Protein AF-A0A9P1GTN5-F1 (afdb_monomer_lite)

Structure (mmCIF, N/CA/C/O backbone):
data_AF-A0A9P1GTN5-F1
#
_entry.id   AF-A0A9P1GTN5-F1
#
loop_
_atom_site.group_PDB
_atom_site.id
_atom_site.type_symbol
_atom_site.label_atom_id
_atom_site.label_alt_id
_atom_site.label_comp_id
_atom_site.label_asym_id
_atom_site.label_entity_id
_atom_site.label_seq_id
_atom_site.pdbx_PDB_ins_code
_atom_site.Cartn_x
_atom_site.Cartn_y
_atom_site.Cartn_z
_atom_site.occupancy
_atom_site.B_iso_or_equiv
_atom_site.auth_seq_id
_atom_site.auth_comp_id
_atom_site.auth_asym_id
_atom_site.auth_atom_id
_atom_site.pdbx_PDB_model_num
ATOM 1 N N . MET A 1 1 ? 32.390 -13.259 -61.040 1.00 34.00 1 MET A N 1
ATOM 2 C CA . MET A 1 1 ? 32.042 -12.946 -59.642 1.00 34.00 1 MET A CA 1
ATOM 3 C C . MET A 1 1 ? 32.628 -11.581 -59.340 1.00 34.00 1 MET A C 1
ATOM 5 O O . MET A 1 1 ? 33.849 -11.488 -59.344 1.00 34.00 1 MET A O 1
ATOM 9 N N . PRO A 1 2 ? 31.824 -10.510 -59.236 1.00 43.59 2 PRO A N 1
ATOM 10 C CA . PRO A 1 2 ? 32.357 -9.234 -58.784 1.00 43.59 2 PRO A CA 1
ATOM 11 C C . PRO A 1 2 ? 32.866 -9.456 -57.359 1.00 43.59 2 PRO A C 1
ATOM 13 O O . PRO A 1 2 ? 32.129 -9.996 -56.536 1.00 43.59 2 PRO A O 1
ATOM 16 N N . GLU A 1 3 ? 34.131 -9.128 -57.091 1.00 43.44 3 GLU A N 1
ATOM 17 C CA . GLU A 1 3 ? 34.644 -9.073 -55.723 1.00 43.44 3 GLU A CA 1
ATOM 18 C C . GLU A 1 3 ? 33.624 -8.292 -54.895 1.00 43.44 3 GLU A C 1
ATOM 20 O O . GLU A 1 3 ? 33.303 -7.150 -55.235 1.00 43.44 3 GLU A O 1
ATOM 25 N N . ALA A 1 4 ? 33.053 -8.933 -53.874 1.00 54.50 4 ALA A N 1
ATOM 26 C CA . ALA A 1 4 ? 32.255 -8.249 -52.875 1.00 54.50 4 ALA A CA 1
ATOM 27 C C . ALA A 1 4 ? 33.200 -7.237 -52.225 1.00 54.50 4 ALA A C 1
ATOM 29 O O . ALA A 1 4 ? 34.020 -7.594 -51.382 1.00 54.50 4 ALA A O 1
ATOM 30 N N . GLN A 1 5 ? 33.196 -6.010 -52.748 1.00 69.94 5 GLN A N 1
ATOM 31 C CA . GLN A 1 5 ? 34.139 -4.987 -52.330 1.00 69.94 5 GLN A CA 1
ATOM 32 C C . GLN A 1 5 ? 33.843 -4.718 -50.868 1.00 69.94 5 GLN A C 1
ATOM 34 O O . GLN A 1 5 ? 32.737 -4.298 -50.528 1.00 69.94 5 GLN A O 1
ATOM 39 N N . MET A 1 6 ? 34.806 -5.064 -50.018 1.00 79.31 6 MET A N 1
ATOM 40 C CA . MET A 1 6 ? 34.642 -4.942 -48.581 1.00 79.31 6 MET A CA 1
ATOM 41 C C . MET A 1 6 ? 34.295 -3.488 -48.226 1.00 79.31 6 MET A C 1
ATOM 43 O O . MET A 1 6 ? 34.842 -2.573 -48.854 1.00 79.31 6 MET A O 1
ATOM 47 N N . PRO A 1 7 ? 33.411 -3.266 -47.239 1.00 83.00 7 PRO A N 1
ATOM 48 C CA . PRO A 1 7 ? 33.050 -1.926 -46.789 1.00 83.00 7 PRO A CA 1
ATOM 49 C C . PRO A 1 7 ? 34.295 -1.140 -46.386 1.00 83.00 7 PRO A C 1
ATOM 51 O O . PRO A 1 7 ? 35.193 -1.697 -45.742 1.00 83.00 7 PRO A O 1
ATOM 54 N N . PHE A 1 8 ? 34.348 0.155 -46.697 1.00 82.88 8 PHE A N 1
ATOM 55 C CA . PHE A 1 8 ? 35.462 1.014 -46.287 1.00 82.88 8 PHE A CA 1
ATOM 56 C C . PHE A 1 8 ? 35.615 1.054 -44.763 1.00 82.88 8 PHE A C 1
ATOM 58 O O . PHE A 1 8 ? 36.742 1.115 -44.265 1.00 82.88 8 PHE A O 1
ATOM 65 N N . PHE A 1 9 ? 34.517 0.916 -44.013 1.00 83.81 9 PHE A N 1
ATOM 66 C CA . PHE A 1 9 ? 34.560 0.819 -42.552 1.00 83.81 9 PHE A CA 1
ATOM 67 C C . PHE A 1 9 ? 35.481 -0.301 -42.038 1.00 83.81 9 PHE A C 1
ATOM 69 O O . PHE A 1 9 ? 36.144 -0.119 -41.020 1.00 83.81 9 PHE A O 1
ATOM 76 N N . THR A 1 10 ? 35.611 -1.426 -42.755 1.00 84.69 10 THR A N 1
ATOM 77 C CA . THR A 1 10 ? 36.511 -2.525 -42.341 1.00 84.69 10 THR A CA 1
ATOM 78 C C . THR A 1 10 ? 37.981 -2.098 -42.301 1.00 84.69 10 THR A C 1
ATOM 80 O O . THR A 1 10 ? 38.766 -2.628 -41.515 1.00 84.69 10 THR A O 1
ATOM 83 N N . ARG A 1 11 ? 38.348 -1.105 -43.121 1.00 84.81 11 ARG A N 1
ATOM 84 C CA . ARG A 1 11 ? 39.704 -0.566 -43.232 1.00 84.81 11 ARG A CA 1
ATOM 85 C C . ARG A 1 11 ? 39.983 0.555 -42.233 1.00 84.81 11 ARG A C 1
ATOM 87 O O . ARG A 1 11 ? 41.083 0.608 -41.697 1.00 84.81 11 ARG A O 1
ATOM 94 N N . PHE A 1 12 ? 39.024 1.451 -42.019 1.00 84.69 12 PHE A N 1
ATOM 95 C CA . PHE A 1 12 ? 39.240 2.673 -41.233 1.00 84.69 12 PHE A CA 1
ATOM 96 C C . PHE A 1 12 ? 38.728 2.580 -39.790 1.00 84.69 12 PHE A C 1
ATOM 98 O O . PHE A 1 12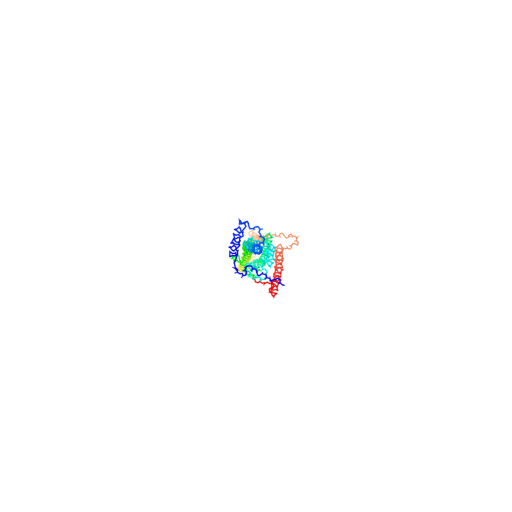 ? 39.191 3.333 -38.942 1.00 84.69 12 PHE A O 1
ATOM 105 N N . GLN A 1 13 ? 37.820 1.640 -39.498 1.00 85.12 13 GLN A N 1
ATOM 106 C CA . GLN A 1 13 ? 37.328 1.254 -38.163 1.00 85.12 13 GLN A CA 1
ATOM 107 C C . GLN A 1 13 ? 36.699 2.368 -37.300 1.00 85.12 13 GLN A C 1
ATOM 109 O O . GLN A 1 13 ? 36.196 2.085 -36.212 1.00 85.12 13 GLN A O 1
ATOM 114 N N . SER A 1 14 ? 36.661 3.618 -37.768 1.00 88.50 14 SER A N 1
ATOM 115 C CA . SER A 1 14 ? 36.002 4.735 -37.095 1.00 88.50 14 SER A CA 1
ATOM 116 C C . SER A 1 14 ? 35.285 5.653 -38.088 1.00 88.50 14 SER A C 1
ATOM 118 O O . SER A 1 14 ? 35.679 5.782 -39.248 1.00 88.50 14 SER A O 1
ATOM 120 N N . LEU A 1 15 ? 34.208 6.294 -37.620 1.00 88.88 15 LEU A N 1
ATOM 121 C CA . LEU A 1 15 ? 33.465 7.283 -38.406 1.00 88.88 15 LEU A CA 1
ATOM 122 C C . LEU A 1 15 ? 34.350 8.488 -38.752 1.00 88.88 15 LEU A C 1
ATOM 124 O O . LEU A 1 15 ? 34.382 8.906 -39.901 1.00 88.88 15 LEU A O 1
ATOM 128 N N . GLU A 1 16 ? 35.112 8.990 -37.782 1.00 90.44 16 GLU A N 1
ATOM 129 C CA . GLU A 1 16 ? 36.001 10.147 -37.950 1.00 90.44 16 GLU A CA 1
ATOM 130 C C . GLU A 1 16 ? 37.069 9.889 -39.023 1.00 90.44 16 GLU A C 1
ATOM 132 O O . GLU A 1 16 ? 37.312 10.740 -39.875 1.00 90.44 16 GLU A O 1
ATOM 137 N N . ALA A 1 17 ? 37.657 8.687 -39.052 1.00 89.50 17 ALA A N 1
ATOM 138 C CA . ALA A 1 17 ? 38.629 8.323 -40.080 1.00 89.50 17 ALA A CA 1
ATOM 139 C C . ALA A 1 17 ? 37.991 8.243 -41.477 1.00 89.50 17 ALA A C 1
ATOM 141 O O . ALA A 1 17 ? 38.583 8.710 -42.448 1.00 89.50 17 ALA A O 1
ATOM 142 N N . LEU A 1 18 ? 36.767 7.711 -41.590 1.00 89.06 18 LEU A N 1
ATOM 143 C CA . LEU A 1 18 ? 36.033 7.701 -42.861 1.00 89.06 18 LEU A CA 1
ATOM 144 C C . LEU A 1 18 ? 35.659 9.110 -43.334 1.00 89.06 18 LEU A C 1
ATOM 146 O O . LEU A 1 18 ? 35.659 9.368 -44.535 1.00 89.06 18 LEU A O 1
ATOM 150 N N . GLU A 1 19 ? 35.340 10.021 -42.415 1.00 90.81 19 GLU A N 1
ATOM 151 C CA . GLU A 1 19 ? 35.031 11.416 -42.736 1.00 90.81 19 GLU A CA 1
ATOM 152 C C . GLU A 1 19 ? 36.255 12.173 -43.255 1.00 90.81 19 GLU A C 1
ATOM 154 O O . GLU A 1 19 ? 36.140 12.900 -44.245 1.00 90.81 19 GLU A O 1
ATOM 159 N N . VAL A 1 20 ? 37.423 11.966 -42.637 1.00 92.31 20 VAL A N 1
ATOM 160 C CA . VAL A 1 20 ? 38.700 12.530 -43.103 1.00 92.31 20 VAL A CA 1
ATOM 161 C C . VAL A 1 20 ? 39.028 12.018 -44.505 1.00 92.31 20 VAL A C 1
ATOM 163 O O . VAL A 1 20 ? 39.304 12.809 -45.403 1.00 92.31 20 VAL A O 1
ATOM 166 N N . GLU A 1 21 ? 38.904 10.713 -44.736 1.00 90.81 21 GLU A N 1
ATOM 167 C CA . GLU A 1 21 ? 39.157 10.107 -46.048 1.00 90.81 21 GLU A CA 1
ATOM 168 C C . GLU A 1 21 ? 38.150 10.556 -47.111 1.00 90.81 21 GLU A C 1
ATOM 170 O O . GLU A 1 21 ? 38.512 10.794 -48.266 1.00 90.81 21 GLU A O 1
ATOM 175 N N . LEU A 1 22 ? 36.881 10.739 -46.735 1.00 91.69 22 LEU A N 1
ATOM 176 C CA . LEU A 1 22 ? 35.874 11.298 -47.630 1.00 91.69 22 LEU A CA 1
ATOM 177 C C . LEU A 1 22 ? 36.227 12.736 -48.014 1.00 91.69 22 LEU A C 1
ATOM 179 O O . LEU A 1 22 ? 36.072 13.114 -49.179 1.00 91.69 22 LEU A O 1
ATOM 183 N N . HIS A 1 23 ? 36.715 13.527 -47.059 1.00 91.94 23 HIS A N 1
ATOM 184 C CA . HIS A 1 23 ? 37.154 14.895 -47.298 1.00 91.94 23 HIS A CA 1
ATOM 185 C C . HIS A 1 23 ? 38.374 14.938 -48.227 1.00 91.94 23 HIS A C 1
ATOM 187 O O . HIS A 1 23 ? 38.324 15.605 -49.263 1.00 91.94 23 HIS A O 1
ATOM 193 N N . GLU A 1 24 ? 39.413 14.148 -47.946 1.00 91.38 24 GLU A N 1
ATOM 194 C CA . GLU A 1 24 ? 40.603 14.049 -48.796 1.00 91.38 24 GLU A CA 1
ATOM 195 C C . GLU A 1 24 ? 40.273 13.588 -50.220 1.00 91.38 24 GLU A C 1
ATOM 197 O O . GLU A 1 24 ? 40.776 14.147 -51.200 1.00 91.38 24 GLU A O 1
ATOM 202 N N . LEU A 1 25 ? 39.412 12.576 -50.367 1.00 88.88 25 LEU A N 1
ATOM 203 C CA . LEU A 1 25 ? 38.996 12.078 -51.675 1.00 88.88 25 LEU A CA 1
ATOM 204 C C . LEU A 1 25 ? 38.170 13.123 -52.438 1.00 88.88 25 LEU A C 1
ATOM 206 O O . LEU A 1 25 ? 38.327 13.255 -53.653 1.00 88.88 25 LEU A O 1
ATOM 210 N N . THR A 1 26 ? 37.334 13.890 -51.733 1.00 91.19 26 THR A N 1
ATOM 211 C CA . THR A 1 26 ? 36.575 15.009 -52.310 1.00 91.19 26 THR A CA 1
ATOM 212 C C . THR A 1 26 ? 37.517 16.096 -52.822 1.00 91.19 26 THR A C 1
ATOM 214 O O . THR A 1 26 ? 37.378 16.516 -53.971 1.00 91.19 26 THR A O 1
ATOM 217 N N . GLU A 1 27 ? 38.520 16.501 -52.036 1.00 90.56 27 GLU A N 1
ATOM 218 C CA . GLU A 1 27 ? 39.519 17.479 -52.480 1.00 90.56 27 GLU A CA 1
ATOM 219 C C . GLU A 1 27 ? 40.306 16.996 -53.700 1.00 90.56 27 GLU A C 1
ATOM 221 O O . GLU A 1 27 ? 40.537 17.759 -54.639 1.00 90.56 27 GLU A O 1
ATOM 226 N N . ARG A 1 28 ? 40.740 15.728 -53.701 1.00 86.06 28 ARG A N 1
ATOM 227 C CA . ARG A 1 28 ? 41.491 15.147 -54.823 1.00 86.06 28 ARG A CA 1
ATOM 228 C C . ARG A 1 28 ? 40.640 15.117 -56.091 1.00 86.06 28 ARG A C 1
ATOM 230 O O . ARG A 1 28 ? 41.132 15.494 -57.151 1.00 86.06 28 ARG A O 1
ATOM 237 N N . LEU A 1 29 ? 39.364 14.735 -55.994 1.00 85.88 29 LEU A N 1
ATOM 238 C CA . LEU A 1 29 ? 38.437 14.767 -57.129 1.00 85.88 29 LEU A CA 1
ATOM 239 C C . LEU A 1 29 ? 38.180 16.197 -57.623 1.00 85.88 29 LEU A C 1
ATOM 241 O O . LEU A 1 29 ? 38.195 16.420 -58.832 1.00 85.88 29 LEU A O 1
ATOM 245 N N . GLN A 1 30 ? 38.026 17.169 -56.720 1.00 86.75 30 GLN A N 1
ATOM 246 C CA . GLN A 1 30 ? 37.877 18.582 -57.082 1.00 86.75 30 GLN A CA 1
ATOM 247 C C . GLN A 1 30 ? 39.119 19.122 -57.801 1.00 86.75 30 GLN A C 1
ATOM 249 O O . GLN A 1 30 ? 38.989 19.718 -58.871 1.00 86.75 30 GLN A O 1
ATOM 254 N N . LYS A 1 31 ? 40.321 18.844 -57.276 1.00 85.50 31 LYS A N 1
ATOM 255 C CA . LYS A 1 31 ? 41.605 19.216 -57.897 1.00 85.50 31 LYS A CA 1
ATOM 256 C C . LYS A 1 31 ? 41.752 18.619 -59.298 1.00 85.50 31 LYS A C 1
ATOM 258 O O . LYS A 1 31 ? 42.205 19.309 -60.199 1.00 85.50 31 LYS A O 1
ATOM 263 N N . VAL A 1 32 ? 41.341 17.368 -59.517 1.00 82.56 32 VAL A N 1
ATOM 264 C CA . VAL A 1 32 ? 41.399 16.761 -60.859 1.00 82.56 32 VAL A CA 1
ATOM 265 C C . VAL A 1 32 ? 40.327 17.343 -61.789 1.00 82.56 32 VAL A C 1
ATOM 267 O O . VAL A 1 32 ? 40.603 17.571 -62.963 1.00 82.56 32 VAL A O 1
ATOM 270 N N . SER A 1 33 ? 39.130 17.648 -61.276 1.00 80.94 33 SER A N 1
ATOM 271 C CA . SER A 1 33 ? 38.057 18.263 -62.072 1.00 80.94 33 SER A CA 1
ATOM 272 C C . SER A 1 33 ? 38.380 19.690 -62.529 1.00 80.94 33 SER A C 1
ATOM 274 O O . SER A 1 33 ? 37.983 20.081 -63.622 1.00 80.94 33 SER A O 1
ATOM 276 N N . SER A 1 34 ? 39.155 20.453 -61.748 1.00 82.69 34 SER A N 1
ATOM 277 C CA . SER A 1 34 ? 39.562 21.815 -62.114 1.00 82.69 34 SER A CA 1
ATOM 278 C C . SER A 1 34 ? 40.632 21.864 -63.209 1.00 82.69 34 SER A C 1
ATOM 280 O O . SER A 1 34 ? 40.832 22.914 -63.812 1.00 82.69 34 SER A O 1
ATOM 282 N N . HIS A 1 35 ? 41.296 20.740 -63.502 1.00 77.81 35 HIS A N 1
ATOM 283 C CA . HIS A 1 35 ? 42.354 20.651 -64.515 1.00 77.81 35 HIS A CA 1
ATOM 284 C C . HIS A 1 35 ? 41.839 20.301 -65.926 1.00 77.81 35 HIS A C 1
ATOM 286 O O . HIS A 1 35 ? 42.650 20.025 -66.803 1.00 77.81 35 HIS A O 1
ATOM 292 N N . ASN A 1 36 ? 40.516 20.340 -66.152 1.00 62.22 36 ASN A N 1
ATOM 293 C CA . ASN A 1 36 ? 39.849 20.255 -67.463 1.00 62.22 36 ASN A CA 1
ATOM 294 C C . ASN A 1 36 ? 40.452 19.190 -68.405 1.00 62.22 36 ASN A C 1
ATOM 296 O O . ASN A 1 36 ? 40.895 19.470 -69.517 1.00 62.22 36 ASN A O 1
ATOM 300 N N . VAL A 1 37 ? 40.531 17.950 -67.916 1.00 64.50 37 VAL A N 1
ATOM 301 C CA . VAL A 1 37 ? 41.055 16.826 -68.697 1.00 64.50 37 VAL A CA 1
ATOM 302 C C . VAL A 1 37 ? 39.905 16.209 -69.499 1.00 64.50 37 VAL A C 1
ATOM 304 O O . VAL A 1 37 ? 39.122 15.433 -68.959 1.00 64.50 37 VAL A O 1
ATOM 307 N N . ASP A 1 38 ? 39.813 16.544 -70.789 1.00 56.94 38 ASP A N 1
ATOM 308 C CA . ASP A 1 38 ? 38.719 16.183 -71.720 1.00 56.94 38 ASP A CA 1
ATOM 309 C C . ASP A 1 38 ? 38.626 14.686 -72.106 1.00 56.94 38 ASP A C 1
ATOM 311 O O . ASP A 1 38 ? 37.937 14.316 -73.058 1.00 56.94 38 ASP A O 1
ATOM 315 N N . PHE A 1 39 ? 39.288 13.784 -71.376 1.00 59.75 39 PHE A N 1
ATOM 316 C CA . PHE A 1 39 ? 39.279 12.350 -71.679 1.00 59.75 39 PHE A CA 1
ATOM 317 C C . PHE A 1 39 ? 38.675 11.530 -70.530 1.00 59.75 39 PHE A C 1
ATOM 319 O O . PHE A 1 39 ? 38.998 11.770 -69.365 1.00 59.75 39 PHE A O 1
ATOM 326 N N . PRO A 1 40 ? 37.834 10.514 -70.815 1.00 60.88 40 PRO A N 1
ATOM 327 C CA . PRO A 1 40 ? 37.303 9.624 -69.790 1.00 60.88 40 PRO A CA 1
ATOM 328 C C . PRO A 1 40 ? 38.432 8.751 -69.236 1.00 60.88 40 PRO A C 1
ATOM 330 O O . PRO A 1 40 ? 38.764 7.709 -69.794 1.00 60.88 40 PRO A O 1
ATOM 333 N N . ILE A 1 41 ? 39.037 9.173 -68.124 1.00 72.31 41 ILE A N 1
ATOM 334 C CA . ILE A 1 41 ? 40.064 8.388 -67.438 1.00 72.31 41 ILE A CA 1
ATOM 335 C C . ILE A 1 41 ? 39.352 7.308 -66.602 1.00 72.31 41 ILE A C 1
ATOM 337 O O . ILE A 1 41 ? 38.643 7.650 -65.651 1.00 72.31 41 ILE A O 1
ATOM 341 N N . PRO A 1 42 ? 39.557 6.001 -66.858 1.00 79.50 42 PRO A N 1
ATOM 342 C CA . PRO A 1 42 ? 38.939 4.929 -66.068 1.00 79.50 42 PRO A CA 1
ATOM 343 C C . PRO A 1 42 ? 39.232 5.027 -64.560 1.00 79.50 42 PRO A C 1
ATOM 345 O O . PRO A 1 42 ? 38.427 4.603 -63.733 1.00 79.50 42 PRO A O 1
ATOM 348 N N . MET A 1 43 ? 40.364 5.632 -64.179 1.00 77.88 43 MET A N 1
ATOM 349 C CA . MET A 1 43 ? 40.694 5.917 -62.779 1.00 77.88 43 MET A CA 1
ATOM 350 C C . MET A 1 43 ? 39.779 6.968 -62.138 1.00 77.88 43 MET A C 1
ATOM 352 O O . MET A 1 43 ? 39.412 6.796 -60.978 1.00 77.88 43 MET A O 1
ATOM 356 N N . LEU A 1 44 ? 39.357 8.004 -62.873 1.00 79.81 44 LEU A N 1
ATOM 357 C CA . LEU A 1 44 ? 38.411 9.010 -62.371 1.00 79.81 44 LEU A CA 1
ATOM 358 C C . LEU A 1 44 ? 37.047 8.385 -62.075 1.00 79.81 44 LEU A C 1
ATOM 360 O O . LEU A 1 44 ? 36.462 8.644 -61.028 1.00 79.81 44 LEU A O 1
ATOM 364 N N . GLN A 1 45 ? 36.569 7.501 -62.953 1.00 83.06 45 GLN A N 1
ATOM 365 C CA . GLN A 1 45 ? 35.312 6.780 -62.734 1.00 83.06 45 GLN A CA 1
ATOM 366 C C . GLN A 1 45 ? 35.391 5.843 -61.521 1.00 83.06 45 GLN A C 1
ATOM 368 O O . GLN A 1 45 ? 34.447 5.784 -60.730 1.00 83.06 45 GLN A O 1
ATOM 373 N N . ARG A 1 46 ? 36.526 5.155 -61.324 1.00 83.62 46 ARG A N 1
ATOM 374 C CA . ARG A 1 46 ? 36.768 4.332 -60.125 1.00 83.62 46 ARG A CA 1
ATOM 375 C C . ARG A 1 46 ? 36.820 5.177 -58.852 1.00 83.62 46 ARG A C 1
ATOM 377 O O . ARG A 1 46 ? 36.189 4.802 -57.869 1.00 83.62 46 ARG A O 1
ATOM 384 N N . ALA A 1 47 ? 37.506 6.319 -58.877 1.00 84.38 47 ALA A N 1
ATOM 385 C CA . ALA A 1 47 ? 37.585 7.238 -57.743 1.00 84.38 47 ALA A CA 1
ATOM 386 C C . ALA A 1 47 ? 36.217 7.857 -57.404 1.00 84.38 47 ALA A C 1
ATOM 388 O O . ALA A 1 47 ? 35.837 7.892 -56.238 1.00 84.38 47 ALA A O 1
ATOM 389 N N . ALA A 1 48 ? 35.424 8.248 -58.406 1.00 84.56 48 ALA A N 1
ATOM 390 C CA . ALA A 1 48 ? 34.054 8.729 -58.213 1.00 84.56 48 ALA A CA 1
ATOM 391 C C . ALA A 1 48 ? 33.097 7.626 -57.716 1.00 84.56 48 ALA A C 1
ATOM 393 O O . ALA A 1 48 ? 32.145 7.901 -56.987 1.00 84.56 48 ALA A O 1
ATOM 394 N N . GLY A 1 49 ? 33.321 6.367 -58.107 1.00 87.06 49 GLY A N 1
ATOM 395 C CA . GLY A 1 49 ? 32.603 5.211 -57.562 1.00 87.06 49 GLY A CA 1
ATOM 396 C C . GLY A 1 49 ? 32.962 4.943 -56.098 1.00 87.06 49 GLY A C 1
ATOM 397 O O . GLY A 1 49 ? 32.070 4.750 -55.275 1.00 87.06 49 GLY A O 1
ATOM 398 N N . ALA A 1 50 ? 34.254 4.996 -55.761 1.00 86.00 50 ALA A N 1
ATOM 399 C CA . ALA A 1 50 ? 34.740 4.889 -54.387 1.00 86.00 50 ALA A CA 1
ATOM 400 C C . ALA A 1 50 ? 34.197 6.021 -53.503 1.00 86.00 50 ALA A C 1
ATOM 402 O O . ALA A 1 50 ? 33.703 5.742 -52.416 1.00 86.00 50 ALA A O 1
ATOM 403 N N . HIS A 1 51 ? 34.199 7.263 -54.003 1.00 90.06 51 HIS A N 1
ATOM 404 C CA . HIS A 1 51 ? 33.634 8.429 -53.317 1.00 90.06 51 HIS A CA 1
ATOM 405 C C . HIS A 1 51 ? 32.149 8.256 -53.018 1.00 90.06 51 HIS A C 1
ATOM 407 O O . HIS A 1 51 ? 31.753 8.399 -51.868 1.00 90.06 51 HIS A O 1
ATOM 413 N N . ARG A 1 52 ? 31.339 7.853 -54.006 1.00 89.12 52 ARG A N 1
ATOM 414 C CA . ARG A 1 52 ? 29.901 7.616 -53.799 1.00 89.12 52 ARG A CA 1
ATOM 415 C C . ARG A 1 52 ? 29.619 6.565 -52.726 1.00 89.12 52 ARG A C 1
ATOM 417 O O . ARG A 1 52 ? 28.711 6.750 -51.925 1.00 89.12 52 ARG A O 1
ATOM 424 N N . ARG A 1 53 ? 30.397 5.481 -52.689 1.00 87.56 53 ARG A N 1
ATOM 425 C CA . ARG A 1 53 ? 30.248 4.442 -51.658 1.00 87.56 53 ARG A CA 1
ATOM 426 C C . ARG A 1 53 ? 30.698 4.914 -50.285 1.00 87.56 53 ARG A C 1
ATOM 428 O O . ARG A 1 53 ? 29.966 4.724 -49.325 1.00 87.56 53 ARG A O 1
ATOM 435 N N . LEU A 1 54 ? 31.859 5.561 -50.204 1.00 88.75 54 LEU A N 1
ATOM 436 C CA . LEU A 1 54 ? 32.368 6.116 -48.954 1.00 88.75 54 LEU A CA 1
ATOM 437 C C . LEU A 1 54 ? 31.402 7.167 -48.385 1.00 88.75 54 LEU A C 1
ATOM 439 O O . LEU A 1 54 ? 31.112 7.152 -47.195 1.00 88.75 54 LEU A O 1
ATOM 443 N N . ALA A 1 55 ? 30.835 8.022 -49.240 1.00 90.44 55 ALA A N 1
ATOM 444 C CA . ALA A 1 55 ? 29.810 8.988 -48.858 1.00 90.44 55 ALA A CA 1
ATOM 445 C C . ALA A 1 55 ? 28.540 8.307 -48.325 1.00 90.44 55 ALA A C 1
ATOM 447 O O . ALA A 1 55 ? 27.994 8.755 -47.320 1.00 90.44 55 ALA A O 1
ATOM 448 N N . ALA A 1 56 ? 28.092 7.217 -48.961 1.00 89.88 56 ALA A N 1
ATOM 449 C CA . ALA A 1 56 ? 26.950 6.437 -48.488 1.00 89.88 56 ALA A CA 1
ATOM 450 C C . ALA A 1 56 ? 27.228 5.769 -47.128 1.00 89.88 56 ALA A C 1
ATOM 452 O O . ALA A 1 56 ? 26.393 5.856 -46.232 1.00 89.88 56 ALA A O 1
ATOM 453 N N . GLU A 1 57 ? 28.409 5.168 -46.938 1.00 90.75 57 GLU A N 1
ATOM 454 C CA . GLU A 1 57 ? 28.820 4.579 -45.653 1.00 90.75 57 GLU A CA 1
ATOM 455 C C . GLU A 1 57 ? 28.880 5.635 -44.537 1.00 90.75 57 GLU A C 1
ATOM 457 O O . GLU A 1 57 ? 28.319 5.428 -43.462 1.00 90.75 57 GLU A O 1
ATOM 462 N N . VAL A 1 58 ? 29.494 6.796 -44.795 1.00 91.56 58 VAL A N 1
ATOM 463 C CA . VAL A 1 58 ? 29.557 7.908 -43.829 1.00 91.56 58 VAL A CA 1
ATOM 464 C C . VAL A 1 58 ? 28.160 8.432 -43.492 1.00 91.56 58 VAL A C 1
ATOM 466 O O . VAL A 1 58 ? 27.869 8.666 -42.320 1.00 91.56 58 VAL A O 1
ATOM 469 N N . ALA A 1 59 ? 27.280 8.599 -44.484 1.00 91.44 59 ALA A N 1
ATOM 470 C CA . ALA A 1 59 ? 25.914 9.073 -44.261 1.00 91.44 59 ALA A CA 1
ATOM 471 C C . ALA A 1 59 ? 25.120 8.126 -43.346 1.00 91.44 59 ALA A C 1
ATOM 473 O O . ALA A 1 59 ? 24.524 8.575 -42.368 1.00 91.44 59 ALA A O 1
ATOM 474 N N . VAL A 1 60 ? 25.192 6.820 -43.607 1.00 91.19 60 VAL A N 1
ATOM 475 C CA . VAL A 1 60 ? 24.554 5.780 -42.789 1.00 91.19 60 VAL A CA 1
ATOM 476 C C . VAL A 1 60 ? 25.113 5.757 -41.366 1.00 91.19 60 VAL A C 1
ATOM 478 O O . VAL A 1 60 ? 24.357 5.678 -40.401 1.00 91.19 60 VAL A O 1
ATOM 481 N N . LEU A 1 61 ? 26.433 5.852 -41.196 1.00 89.88 61 LEU A N 1
ATOM 482 C CA . LEU A 1 61 ? 27.051 5.853 -39.866 1.00 89.88 61 LEU A CA 1
ATOM 483 C C . LEU A 1 61 ? 26.702 7.114 -39.063 1.00 89.88 61 LEU A C 1
ATOM 485 O O . LEU A 1 61 ? 26.489 7.024 -37.853 1.00 89.88 61 LEU A O 1
ATOM 489 N N . ARG A 1 62 ? 26.587 8.274 -39.724 1.00 90.62 62 ARG A N 1
ATOM 490 C CA . ARG A 1 62 ? 26.061 9.505 -39.112 1.00 90.62 62 ARG A CA 1
ATOM 491 C C . ARG A 1 62 ? 24.610 9.339 -38.686 1.00 90.62 62 ARG A C 1
ATOM 493 O O . ARG A 1 62 ? 24.266 9.707 -37.568 1.00 90.62 62 ARG A O 1
ATOM 500 N N . GLN A 1 63 ? 23.777 8.756 -39.543 1.00 89.69 63 GLN A N 1
ATOM 501 C CA . GLN A 1 63 ? 22.380 8.473 -39.227 1.00 89.69 63 GLN A CA 1
ATOM 502 C C . GLN A 1 63 ? 22.264 7.528 -38.026 1.00 89.69 63 GLN A C 1
ATOM 504 O O . GLN A 1 63 ? 21.545 7.848 -37.087 1.00 89.69 63 GLN A O 1
ATOM 509 N N . LEU A 1 64 ? 23.036 6.435 -37.984 1.00 88.88 64 LEU A N 1
ATOM 510 C CA . LEU A 1 64 ? 23.088 5.538 -36.825 1.00 88.88 64 LEU A CA 1
ATOM 511 C C . LEU A 1 64 ? 23.505 6.274 -35.548 1.00 88.88 64 LEU A C 1
ATOM 513 O O . LEU A 1 64 ? 22.860 6.106 -34.516 1.00 88.88 64 LEU A O 1
ATOM 517 N N . LYS A 1 65 ? 24.558 7.100 -35.606 1.00 90.19 65 LYS A N 1
ATOM 518 C CA . LYS A 1 65 ? 25.008 7.893 -34.453 1.00 90.19 65 LYS A CA 1
ATOM 519 C C . LYS A 1 65 ? 23.897 8.821 -33.951 1.00 90.19 65 LYS A C 1
ATOM 521 O O . LYS A 1 65 ? 23.581 8.795 -32.765 1.00 90.19 65 LYS A O 1
ATOM 526 N N . ASN A 1 66 ? 23.254 9.557 -34.855 1.00 88.62 66 ASN A N 1
ATOM 527 C CA . ASN A 1 66 ? 22.143 10.447 -34.517 1.00 88.62 66 ASN A CA 1
ATOM 528 C C . ASN A 1 66 ? 20.956 9.673 -33.920 1.00 88.62 66 ASN A C 1
ATOM 530 O O . ASN A 1 66 ? 20.361 10.116 -32.941 1.00 88.62 66 ASN A O 1
ATOM 534 N N . CYS A 1 67 ? 20.630 8.495 -34.460 1.00 87.19 67 CYS A N 1
ATOM 535 C CA . CYS A 1 67 ? 19.555 7.658 -33.935 1.00 87.19 67 CYS A CA 1
ATOM 536 C C . CYS A 1 67 ? 19.841 7.154 -32.512 1.00 87.19 67 CYS A C 1
ATOM 538 O O . CYS A 1 67 ? 18.922 7.124 -31.699 1.00 87.19 67 CYS A O 1
ATOM 540 N N . ILE A 1 68 ? 21.090 6.799 -32.186 1.00 85.50 68 ILE A N 1
ATOM 541 C CA . ILE A 1 68 ? 21.475 6.387 -30.821 1.00 85.50 68 ILE A CA 1
ATOM 542 C C . ILE A 1 68 ? 21.286 7.534 -29.829 1.00 85.50 68 ILE A C 1
ATOM 544 O O . ILE A 1 68 ? 20.837 7.301 -28.710 1.00 85.50 68 ILE A O 1
ATOM 548 N N . GLU A 1 69 ? 21.669 8.745 -30.228 1.00 85.00 69 GLU A N 1
ATOM 549 C CA . GLU A 1 69 ? 21.705 9.906 -29.338 1.00 85.00 69 GLU A CA 1
ATOM 550 C C . GLU A 1 69 ? 20.337 10.574 -29.160 1.00 85.00 69 GLU A C 1
ATOM 552 O O . GLU A 1 69 ? 20.106 11.186 -28.123 1.00 85.00 69 GLU A O 1
ATOM 557 N N . GLN A 1 70 ? 19.451 10.503 -30.161 1.00 80.44 70 GLN A N 1
ATOM 558 C CA . GLN A 1 70 ? 18.268 11.375 -30.213 1.00 80.44 70 GLN A CA 1
ATOM 559 C C . GLN A 1 70 ? 16.954 10.657 -30.524 1.00 80.44 70 GLN A C 1
ATOM 561 O O . GLN A 1 70 ? 15.887 11.231 -30.306 1.00 80.44 70 GLN A O 1
ATOM 566 N N . SER A 1 71 ? 16.981 9.435 -31.064 1.00 81.56 71 SER A N 1
ATOM 567 C CA . SER A 1 71 ? 15.741 8.781 -31.484 1.00 81.56 71 SER A CA 1
ATOM 568 C C . SER A 1 71 ? 15.074 8.042 -30.326 1.00 81.56 71 SER A C 1
ATOM 570 O O . SER A 1 71 ? 15.663 7.153 -29.707 1.00 81.56 71 SER A O 1
ATOM 572 N N . ALA A 1 72 ? 13.813 8.395 -30.080 1.00 80.44 72 ALA A N 1
ATOM 573 C CA . ALA A 1 72 ? 12.888 7.661 -29.218 1.00 80.44 72 ALA A CA 1
ATOM 574 C C . ALA A 1 72 ? 11.953 6.730 -30.022 1.00 80.44 72 ALA A C 1
ATOM 576 O O . ALA A 1 72 ? 10.990 6.188 -29.477 1.00 80.44 72 ALA A O 1
ATOM 577 N N . ASP A 1 73 ? 12.210 6.556 -31.322 1.00 85.50 73 ASP A N 1
ATOM 578 C CA . ASP A 1 73 ? 11.358 5.781 -32.217 1.00 85.50 73 ASP A CA 1
ATOM 579 C C . ASP A 1 73 ? 12.006 4.439 -32.595 1.00 85.50 73 ASP A C 1
ATOM 581 O O . ASP A 1 73 ? 13.075 4.373 -33.210 1.00 85.50 73 ASP A O 1
ATOM 585 N N . ALA A 1 74 ? 11.326 3.350 -32.226 1.00 86.44 74 ALA A N 1
ATOM 586 C CA . ALA A 1 74 ? 11.731 1.985 -32.541 1.00 86.44 74 ALA A CA 1
ATOM 587 C C . ALA A 1 74 ? 11.745 1.720 -34.054 1.00 86.44 74 ALA A C 1
ATOM 589 O O . ALA A 1 74 ? 12.602 0.973 -34.539 1.00 86.44 74 ALA A O 1
ATOM 590 N N . GLU A 1 75 ? 10.814 2.315 -34.806 1.00 87.56 75 GLU A N 1
ATOM 591 C CA . GLU A 1 75 ? 10.712 2.107 -36.251 1.00 87.56 75 GLU A CA 1
ATOM 592 C C . GLU A 1 75 ? 11.882 2.779 -36.970 1.00 87.56 75 GLU A C 1
ATOM 594 O O . GLU A 1 75 ? 12.567 2.133 -37.767 1.00 87.56 75 GLU A O 1
ATOM 599 N N . ALA A 1 76 ? 12.195 4.025 -36.603 1.00 87.31 76 ALA A N 1
ATOM 600 C CA . ALA A 1 76 ? 13.356 4.746 -37.118 1.00 87.31 76 ALA A CA 1
ATOM 601 C C . ALA A 1 76 ? 14.679 4.005 -36.843 1.00 87.31 76 ALA A C 1
ATOM 603 O O . ALA A 1 76 ? 15.523 3.894 -37.735 1.00 87.31 76 ALA A O 1
ATOM 604 N N . LEU A 1 77 ? 14.855 3.447 -35.638 1.00 88.19 77 LEU A N 1
ATOM 605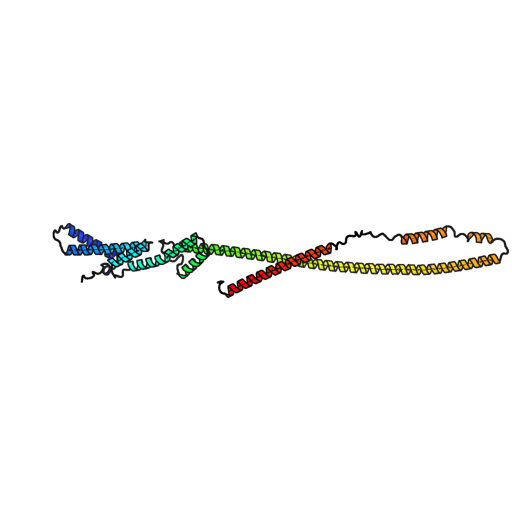 C CA . LEU A 1 77 ? 16.031 2.638 -35.288 1.00 88.19 77 LEU A CA 1
ATOM 606 C C . LEU A 1 77 ? 16.115 1.339 -36.102 1.00 88.19 77 LEU A C 1
ATOM 608 O O . LEU A 1 77 ? 17.204 0.944 -36.526 1.00 88.19 77 LEU A O 1
ATOM 612 N N . THR A 1 78 ? 14.979 0.683 -36.342 1.00 90.44 78 THR A N 1
ATOM 613 C CA . THR A 1 78 ? 14.909 -0.551 -37.138 1.00 90.44 78 THR A CA 1
ATOM 614 C C . THR A 1 78 ? 15.244 -0.281 -38.605 1.00 90.44 78 THR A C 1
ATOM 616 O O . THR A 1 78 ? 16.038 -1.016 -39.197 1.00 90.44 78 THR A O 1
ATOM 619 N N . LEU A 1 79 ? 14.706 0.803 -39.175 1.00 91.50 79 LEU A N 1
ATOM 620 C CA . LEU A 1 79 ? 14.998 1.235 -40.541 1.00 91.50 79 LEU A CA 1
ATOM 621 C C . LEU A 1 79 ? 16.482 1.590 -40.705 1.00 91.50 79 LEU A C 1
ATOM 623 O O . LEU A 1 79 ? 17.138 1.063 -41.600 1.00 91.50 79 LEU A O 1
ATOM 627 N N . ALA A 1 80 ? 17.038 2.399 -39.796 1.00 89.06 80 ALA A N 1
ATOM 628 C CA . ALA A 1 80 ? 18.448 2.788 -39.834 1.00 89.06 80 ALA A CA 1
ATOM 629 C C . ALA A 1 80 ? 19.389 1.574 -39.718 1.00 89.06 80 ALA A C 1
ATOM 631 O O . ALA A 1 80 ? 20.424 1.512 -40.383 1.00 89.06 80 ALA A O 1
ATOM 632 N N . LEU A 1 81 ? 19.029 0.571 -38.907 1.00 90.62 81 LEU A N 1
ATOM 633 C CA . LEU A 1 81 ? 19.766 -0.691 -38.824 1.00 90.62 81 LEU A CA 1
ATOM 634 C C . LEU A 1 81 ? 19.681 -1.512 -40.117 1.00 90.62 81 LEU A C 1
ATOM 636 O O . LEU A 1 81 ? 20.684 -2.112 -40.507 1.00 90.62 81 LEU A O 1
ATOM 640 N N . ALA A 1 82 ? 18.523 -1.546 -40.780 1.00 90.94 82 ALA A N 1
ATOM 641 C CA . ALA A 1 82 ? 18.347 -2.244 -42.053 1.00 90.94 82 ALA A CA 1
ATOM 642 C C . ALA A 1 82 ? 19.146 -1.575 -43.185 1.00 90.94 82 ALA A C 1
ATOM 644 O O . ALA A 1 82 ? 19.848 -2.258 -43.934 1.00 90.94 82 ALA A O 1
ATOM 645 N N . GLU A 1 83 ? 19.110 -0.243 -43.263 1.00 90.44 83 GLU A N 1
ATOM 646 C CA . GLU A 1 83 ? 19.916 0.552 -44.199 1.00 90.44 83 GLU A CA 1
ATOM 647 C C . GLU A 1 83 ? 21.415 0.339 -43.956 1.00 90.44 83 GLU A C 1
ATOM 649 O O . GLU A 1 83 ? 22.179 0.093 -44.894 1.00 90.44 83 GLU A O 1
ATOM 654 N N . ALA A 1 84 ? 21.833 0.328 -42.688 1.00 89.12 84 ALA A N 1
ATOM 655 C CA . ALA A 1 84 ? 23.207 0.032 -42.316 1.00 89.12 84 ALA A CA 1
ATOM 656 C C . ALA A 1 84 ? 23.647 -1.377 -42.699 1.00 89.12 84 ALA A C 1
ATOM 658 O O . ALA A 1 84 ? 24.731 -1.548 -43.252 1.00 89.12 84 ALA A O 1
ATOM 659 N N . GLN A 1 85 ? 22.796 -2.376 -42.476 1.00 90.38 85 GLN A N 1
ATOM 660 C CA . GLN A 1 85 ? 23.066 -3.756 -42.867 1.00 90.38 85 GLN A CA 1
ATOM 661 C C . GLN A 1 85 ? 23.197 -3.907 -44.391 1.00 90.38 85 GLN A C 1
ATOM 663 O O . GLN A 1 85 ? 24.001 -4.712 -44.859 1.00 90.38 85 GLN A O 1
ATOM 668 N N . HIS A 1 86 ? 22.440 -3.127 -45.169 1.00 89.38 86 HIS A N 1
ATOM 669 C CA . HIS A 1 86 ? 22.513 -3.133 -46.629 1.00 89.38 86 HIS A CA 1
ATOM 670 C C . HIS A 1 86 ? 23.801 -2.477 -47.157 1.00 89.38 86 HIS A C 1
ATOM 672 O O . HIS A 1 86 ? 24.420 -2.998 -48.083 1.00 89.38 86 HIS A O 1
ATOM 678 N N . VAL A 1 87 ? 24.220 -1.346 -46.578 1.00 87.31 87 VAL A N 1
ATOM 679 C CA . VAL A 1 87 ? 25.380 -0.570 -47.059 1.00 87.31 87 VAL A CA 1
ATOM 680 C C . VAL A 1 87 ? 26.710 -1.106 -46.519 1.00 87.31 87 VAL A C 1
ATOM 682 O O . VAL A 1 87 ? 27.679 -1.206 -47.267 1.00 87.31 87 VAL A O 1
ATOM 685 N N . LEU A 1 88 ? 26.762 -1.479 -45.239 1.00 85.56 88 LEU A N 1
ATOM 686 C CA . LEU A 1 88 ? 27.973 -1.958 -44.557 1.00 85.56 88 LEU A CA 1
ATOM 687 C C . LEU A 1 88 ? 28.097 -3.491 -44.591 1.00 85.56 88 LEU A C 1
ATOM 689 O O . LEU A 1 88 ? 29.114 -4.046 -44.174 1.00 85.56 88 LEU A O 1
ATOM 693 N N . GLY A 1 89 ? 27.082 -4.197 -45.097 1.00 84.31 89 GLY A N 1
ATOM 694 C CA . GLY A 1 89 ? 27.092 -5.652 -45.219 1.00 84.31 89 GLY A CA 1
ATOM 695 C C . GLY A 1 89 ? 27.260 -6.362 -43.872 1.00 84.31 89 GLY A C 1
ATOM 696 O O . GLY A 1 89 ? 26.716 -5.951 -42.852 1.00 84.31 89 GLY A O 1
ATOM 697 N N . ALA A 1 90 ? 28.018 -7.461 -43.864 1.00 75.19 90 ALA A N 1
ATOM 698 C CA . ALA A 1 90 ? 28.261 -8.279 -42.671 1.00 75.19 90 ALA A CA 1
ATOM 699 C C . ALA A 1 90 ? 29.343 -7.717 -41.723 1.00 75.19 90 ALA A C 1
ATOM 701 O O . ALA A 1 90 ? 29.777 -8.425 -40.818 1.00 75.19 90 ALA A O 1
ATOM 702 N N . ALA A 1 91 ? 29.817 -6.483 -41.927 1.00 76.75 91 ALA A N 1
ATOM 703 C CA . ALA A 1 91 ? 30.829 -5.900 -41.053 1.00 76.75 91 ALA A CA 1
ATOM 704 C C . ALA A 1 91 ? 30.261 -5.651 -39.645 1.00 76.75 91 ALA A C 1
ATOM 706 O O . ALA A 1 91 ? 29.231 -4.996 -39.479 1.00 76.75 91 ALA A O 1
ATOM 707 N N . GLU A 1 92 ? 30.954 -6.144 -38.617 1.00 78.25 92 GLU A N 1
ATOM 708 C CA . GLU A 1 92 ? 30.606 -5.866 -37.224 1.00 78.25 92 GLU A CA 1
ATOM 709 C C . GLU A 1 92 ? 30.991 -4.429 -36.863 1.00 78.25 92 GLU A C 1
ATOM 711 O O . GLU A 1 92 ? 32.114 -4.128 -36.460 1.00 78.25 92 GLU A O 1
ATOM 716 N N . VAL A 1 93 ? 30.041 -3.513 -37.032 1.00 85.75 93 VAL A N 1
ATOM 717 C CA . VAL A 1 93 ? 30.214 -2.108 -36.663 1.00 85.75 93 VAL A CA 1
ATOM 718 C C . VAL A 1 93 ? 29.745 -1.892 -35.217 1.00 85.75 93 VAL A C 1
ATOM 720 O O . VAL A 1 93 ? 28.573 -2.144 -34.918 1.00 85.75 93 VAL A O 1
ATOM 723 N N . PRO A 1 94 ? 30.587 -1.352 -34.310 1.00 87.38 94 PRO A N 1
ATOM 724 C CA . PRO A 1 94 ? 30.205 -1.100 -32.916 1.00 87.38 94 PRO A CA 1
ATOM 725 C C . PRO A 1 94 ? 28.953 -0.222 -32.758 1.00 87.38 94 PRO A C 1
ATOM 727 O O . PRO A 1 94 ? 28.160 -0.427 -31.838 1.00 87.38 94 PRO A O 1
ATOM 730 N N . LEU A 1 95 ? 28.740 0.733 -33.672 1.00 87.25 95 LEU A N 1
ATOM 731 C CA . LEU A 1 95 ? 27.533 1.567 -33.704 1.00 87.25 95 LEU A CA 1
ATOM 732 C C . LEU A 1 95 ? 26.266 0.742 -33.964 1.00 87.25 95 LEU A C 1
ATOM 734 O O . LEU A 1 95 ? 25.252 0.985 -33.319 1.00 87.25 95 LEU A O 1
ATOM 738 N N . MET A 1 96 ? 26.319 -0.282 -34.820 1.00 89.19 96 MET A N 1
ATOM 739 C CA . MET A 1 96 ? 25.169 -1.164 -35.051 1.00 89.19 96 MET A CA 1
ATOM 740 C C . MET A 1 96 ? 24.835 -1.989 -33.804 1.00 89.19 96 MET A C 1
ATOM 742 O O . MET A 1 96 ? 23.662 -2.148 -33.477 1.00 89.19 96 MET A O 1
ATOM 746 N N . ALA A 1 97 ? 25.842 -2.468 -33.066 1.00 88.50 97 ALA A N 1
ATOM 747 C CA . ALA A 1 97 ? 25.622 -3.168 -31.798 1.00 88.50 97 ALA A CA 1
ATOM 748 C C . ALA A 1 97 ? 24.972 -2.252 -30.744 1.00 88.50 97 ALA A C 1
ATOM 750 O O . ALA A 1 97 ? 24.022 -2.657 -30.074 1.00 88.50 97 ALA A O 1
ATOM 751 N N . ARG A 1 98 ? 25.426 -0.993 -30.646 1.00 89.56 98 ARG A N 1
ATOM 752 C CA . ARG A 1 98 ? 24.816 0.018 -29.767 1.00 89.56 98 ARG A CA 1
ATOM 753 C C . ARG A 1 98 ? 23.377 0.349 -30.172 1.00 89.56 98 ARG A C 1
ATOM 755 O O . ARG A 1 98 ? 22.518 0.361 -29.298 1.00 89.56 98 ARG A O 1
ATOM 762 N N . CYS A 1 99 ? 23.095 0.535 -31.465 1.00 88.75 99 CYS A N 1
ATOM 763 C CA . CYS A 1 99 ? 21.731 0.719 -31.977 1.00 88.75 99 CYS A CA 1
ATOM 764 C C . CYS A 1 99 ? 20.822 -0.472 -31.653 1.00 88.75 99 CYS A C 1
ATOM 766 O O . CYS A 1 99 ? 19.694 -0.273 -31.219 1.00 88.75 99 CYS A O 1
ATOM 768 N N . ARG A 1 100 ? 21.298 -1.712 -31.841 1.00 90.31 100 ARG A N 1
ATOM 769 C CA . ARG A 1 100 ? 20.518 -2.922 -31.523 1.00 90.31 100 ARG A CA 1
ATOM 770 C C . ARG A 1 100 ? 20.192 -3.005 -30.037 1.00 90.31 100 ARG A C 1
ATOM 772 O O . ARG A 1 100 ? 19.047 -3.273 -29.697 1.00 90.31 100 ARG A O 1
ATOM 779 N N . LYS A 1 101 ? 21.171 -2.733 -29.167 1.00 90.31 101 LYS A N 1
ATOM 780 C CA . LYS A 1 101 ? 20.944 -2.678 -27.718 1.00 90.31 101 LYS A CA 1
ATOM 781 C C . LYS A 1 101 ? 19.914 -1.601 -27.366 1.00 90.31 101 LYS A C 1
ATOM 783 O O . LYS A 1 101 ? 18.930 -1.894 -26.707 1.00 90.31 101 LYS A O 1
ATOM 788 N N . ARG A 1 102 ? 20.091 -0.385 -27.888 1.00 89.62 102 ARG A N 1
ATOM 789 C CA . ARG A 1 102 ? 19.157 0.735 -27.700 1.00 89.62 102 ARG A CA 1
ATOM 790 C C . ARG A 1 102 ? 17.733 0.378 -28.141 1.00 89.62 102 ARG A C 1
ATOM 792 O O . ARG A 1 102 ? 16.786 0.701 -27.439 1.00 89.62 102 ARG A O 1
ATOM 799 N N . LEU A 1 103 ? 17.582 -0.300 -29.281 1.00 90.62 103 LEU A N 1
ATOM 800 C CA . LEU A 1 103 ? 16.288 -0.769 -29.777 1.00 90.62 103 LEU A CA 1
ATOM 801 C C . LEU A 1 103 ? 15.651 -1.796 -28.829 1.00 90.62 103 LEU A C 1
ATOM 803 O O . LEU A 1 103 ? 14.461 -1.690 -28.550 1.00 90.62 103 LEU A O 1
ATOM 807 N N . GLN A 1 104 ? 16.430 -2.753 -28.314 1.00 90.56 104 GLN A N 1
ATOM 808 C CA . GLN A 1 104 ? 15.957 -3.723 -27.317 1.00 90.56 104 GLN A CA 1
ATOM 809 C C . GLN A 1 104 ? 15.507 -3.026 -26.028 1.00 90.56 104 GLN A C 1
ATOM 811 O O . GLN A 1 104 ? 14.410 -3.292 -25.538 1.00 90.56 104 GLN A O 1
ATOM 816 N N . ASP A 1 105 ? 16.318 -2.092 -25.525 1.00 90.00 105 ASP A N 1
ATOM 817 C CA . ASP A 1 105 ? 15.999 -1.304 -24.334 1.00 90.00 105 ASP A CA 1
ATOM 818 C C . ASP A 1 105 ? 14.699 -0.507 -24.550 1.00 90.00 105 ASP A C 1
ATOM 820 O O . ASP A 1 105 ? 13.831 -0.485 -23.681 1.00 90.00 105 ASP A O 1
ATOM 824 N N . LEU A 1 106 ? 14.508 0.083 -25.734 1.00 90.62 106 LEU A N 1
ATOM 825 C CA . LEU A 1 106 ? 13.319 0.872 -26.066 1.00 90.62 106 LEU A CA 1
ATOM 826 C C . LEU A 1 106 ? 12.061 0.008 -26.214 1.00 90.62 106 LEU A C 1
ATOM 828 O O . LEU A 1 106 ? 10.996 0.397 -25.737 1.00 90.62 106 LEU A O 1
ATOM 832 N N . GLN A 1 107 ? 12.179 -1.174 -26.821 1.00 90.56 107 GLN A N 1
ATOM 833 C CA . GLN A 1 107 ? 11.083 -2.143 -26.930 1.00 90.56 107 GLN A CA 1
ATOM 834 C C . GLN A 1 107 ? 10.611 -2.648 -25.563 1.00 90.56 107 GLN A C 1
ATOM 836 O O . GLN A 1 107 ? 9.428 -2.938 -25.403 1.00 90.56 107 GLN A O 1
ATOM 841 N N . LEU A 1 108 ? 11.515 -2.734 -24.585 1.00 89.44 108 LEU A N 1
ATOM 842 C CA . LEU A 1 108 ? 11.185 -3.139 -23.223 1.00 89.44 108 LEU A CA 1
ATOM 843 C C . LEU A 1 108 ? 10.647 -1.969 -22.387 1.00 89.44 108 LEU A C 1
ATOM 845 O O . LEU A 1 108 ? 9.622 -2.103 -21.726 1.00 89.44 108 LEU A O 1
ATOM 849 N N . GLN A 1 109 ? 11.314 -0.814 -22.417 1.00 90.88 109 GLN A N 1
ATOM 850 C CA . GLN A 1 109 ? 11.000 0.308 -21.526 1.00 90.88 109 GLN A CA 1
ATOM 851 C C . GLN A 1 109 ? 9.778 1.117 -21.969 1.00 90.88 109 GLN A C 1
ATOM 853 O O . GLN A 1 109 ? 9.028 1.583 -21.115 1.00 90.88 109 GLN A O 1
ATOM 858 N N . LYS A 1 110 ? 9.526 1.269 -23.276 1.00 91.56 110 LYS A N 1
ATOM 859 C CA . LYS A 1 110 ? 8.372 2.033 -23.780 1.00 91.56 110 LYS A CA 1
ATOM 860 C C . LYS A 1 110 ? 7.020 1.502 -23.270 1.00 91.56 110 LYS A C 1
ATOM 862 O O . LYS A 1 110 ? 6.292 2.296 -22.672 1.00 91.56 110 LYS A O 1
ATOM 867 N N . PRO A 1 111 ? 6.677 0.205 -23.417 1.00 91.88 111 PRO A N 1
ATOM 868 C CA . PRO A 1 111 ? 5.407 -0.309 -22.901 1.00 91.88 111 PRO A CA 1
ATOM 869 C C . PRO A 1 111 ? 5.317 -0.224 -21.370 1.00 91.88 111 PRO A C 1
ATOM 871 O O . PRO A 1 111 ? 4.231 -0.015 -20.836 1.00 91.88 111 PRO A O 1
ATOM 874 N N . LEU A 1 112 ? 6.444 -0.326 -20.651 1.00 92.06 112 LEU A N 1
ATOM 875 C CA . LEU A 1 112 ? 6.471 -0.124 -19.199 1.00 92.06 112 LEU A CA 1
ATOM 876 C C . LEU A 1 112 ? 6.143 1.327 -18.826 1.00 92.06 112 LEU A C 1
ATOM 878 O O . LEU A 1 112 ? 5.330 1.552 -17.934 1.00 92.06 112 LEU A O 1
ATOM 882 N N . CYS A 1 113 ? 6.715 2.314 -19.518 1.00 93.00 113 CYS A N 1
ATOM 883 C CA . CYS A 1 113 ? 6.396 3.727 -19.293 1.00 93.00 113 CYS A CA 1
ATOM 884 C C . CYS A 1 113 ? 4.936 4.063 -19.625 1.00 93.00 113 CYS A C 1
ATOM 886 O O . CYS A 1 113 ? 4.296 4.819 -18.890 1.00 93.00 113 CYS A O 1
ATOM 888 N N . GLU A 1 114 ? 4.391 3.480 -20.693 1.00 93.94 114 GLU A N 1
ATOM 889 C CA . GLU A 1 114 ? 2.972 3.604 -21.046 1.00 93.94 114 GLU A CA 1
ATOM 890 C C . GLU A 1 114 ? 2.074 2.998 -19.957 1.00 93.94 114 GLU A C 1
ATOM 892 O O . GLU A 1 114 ? 1.117 3.643 -19.525 1.00 93.94 114 GLU A O 1
ATOM 897 N N . ALA A 1 115 ? 2.422 1.813 -19.442 1.00 94.31 115 ALA A N 1
ATOM 898 C CA . ALA A 1 115 ? 1.714 1.181 -18.331 1.00 94.31 115 ALA A CA 1
ATOM 899 C C . ALA A 1 115 ? 1.791 2.016 -17.042 1.00 94.31 115 ALA A C 1
ATOM 901 O O . ALA A 1 115 ? 0.765 2.248 -16.405 1.00 94.31 115 ALA A O 1
ATOM 902 N N . MET A 1 116 ? 2.973 2.534 -16.684 1.00 95.12 116 MET A N 1
ATOM 903 C CA . MET A 1 116 ? 3.141 3.418 -15.523 1.00 95.12 116 MET A CA 1
ATOM 904 C C . MET A 1 116 ? 2.284 4.675 -15.654 1.00 95.12 116 MET A C 1
ATOM 906 O O . MET A 1 116 ? 1.579 5.041 -14.719 1.00 95.12 116 MET A O 1
ATOM 910 N N . THR A 1 117 ? 2.283 5.306 -16.829 1.00 95.62 117 THR A N 1
ATOM 911 C CA . THR A 1 117 ? 1.480 6.506 -17.089 1.00 95.62 117 THR A CA 1
ATOM 912 C C 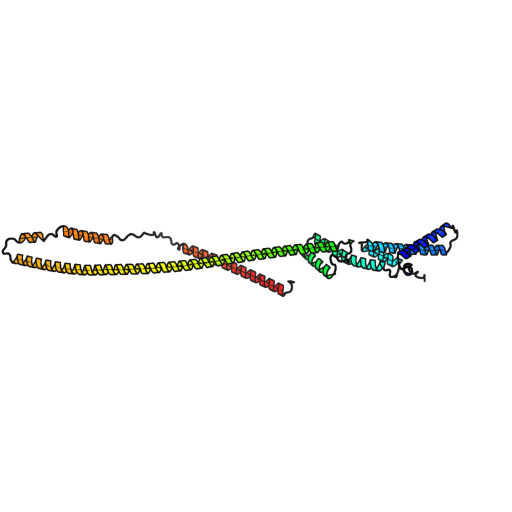. THR A 1 117 ? -0.016 6.199 -17.001 1.00 95.62 117 THR A C 1
ATOM 914 O O . THR A 1 117 ? -0.771 6.958 -16.393 1.00 95.62 117 THR A O 1
ATOM 917 N N . ALA A 1 118 ? -0.463 5.070 -17.557 1.00 95.81 118 ALA A N 1
ATOM 918 C CA . ALA A 1 118 ? -1.852 4.631 -17.456 1.00 95.81 118 ALA A CA 1
ATOM 919 C C . ALA A 1 118 ? -2.281 4.415 -15.994 1.00 95.81 118 ALA A C 1
ATOM 921 O O . ALA A 1 118 ? -3.359 4.864 -15.600 1.00 95.81 118 ALA A O 1
ATOM 922 N N . VAL A 1 119 ? -1.422 3.794 -15.181 1.00 96.06 119 VAL A N 1
ATOM 923 C CA . VAL A 1 119 ? -1.681 3.545 -13.757 1.00 96.06 119 VAL A CA 1
ATOM 924 C C . VAL A 1 119 ? -1.657 4.828 -12.927 1.00 96.06 119 VAL A C 1
ATOM 926 O O . VAL A 1 119 ? -2.523 5.027 -12.077 1.00 96.06 119 VAL A O 1
ATOM 929 N N . LEU A 1 120 ? -0.721 5.740 -13.189 1.00 94.75 120 LEU A N 1
ATOM 930 C CA . LEU A 1 120 ? -0.683 7.047 -12.526 1.00 94.75 120 LEU A CA 1
ATOM 931 C C . LEU A 1 120 ? -1.941 7.872 -12.834 1.00 94.75 120 LEU A C 1
ATOM 933 O O . LEU A 1 120 ? -2.489 8.526 -11.943 1.00 94.75 120 LEU A O 1
ATOM 937 N N . ASN A 1 121 ? -2.447 7.784 -14.067 1.00 95.19 121 ASN A N 1
ATOM 938 C CA . ASN A 1 121 ? -3.686 8.444 -14.476 1.00 95.19 121 ASN A CA 1
ATOM 939 C C . ASN A 1 121 ? -4.932 7.813 -13.837 1.00 95.19 121 ASN A C 1
ATOM 941 O O . ASN A 1 121 ? -5.827 8.539 -13.403 1.00 95.19 121 ASN A O 1
ATOM 945 N N . SER A 1 122 ? -5.003 6.481 -13.760 1.00 95.12 122 SER A N 1
ATOM 946 C CA . SER A 1 122 ? -6.126 5.778 -13.123 1.00 95.12 122 SER A CA 1
ATOM 947 C C . SER A 1 122 ? -6.085 5.852 -11.594 1.00 95.12 122 SER A C 1
ATOM 949 O O . SER A 1 122 ? -7.120 5.695 -10.944 1.00 95.12 122 SER A O 1
ATOM 951 N N . ARG A 1 123 ? -4.903 6.120 -11.024 1.00 93.00 123 ARG A N 1
ATOM 952 C CA . ARG A 1 123 ? -4.597 6.054 -9.588 1.00 93.00 123 ARG A CA 1
ATOM 953 C C . ARG A 1 123 ? -4.929 4.695 -8.966 1.00 93.00 123 ARG A C 1
ATOM 955 O O . ARG A 1 123 ? -5.276 4.620 -7.786 1.00 93.00 123 ARG A O 1
ATOM 962 N N . ASP A 1 124 ? -4.824 3.622 -9.748 1.00 94.56 124 ASP A N 1
ATOM 963 C CA . ASP A 1 124 ? -5.030 2.260 -9.257 1.00 94.56 124 ASP A CA 1
ATOM 964 C C . ASP A 1 124 ? -3.795 1.776 -8.481 1.00 94.56 124 ASP A C 1
ATOM 966 O O . ASP A 1 124 ? -2.771 1.393 -9.046 1.00 94.56 124 ASP A O 1
ATOM 970 N N . VAL A 1 125 ? -3.908 1.781 -7.153 1.00 93.62 125 VAL A N 1
ATOM 971 C CA . VAL A 1 125 ? -2.829 1.400 -6.232 1.00 93.62 125 VAL A CA 1
ATOM 972 C C . VAL A 1 125 ? -2.454 -0.082 -6.363 1.00 93.62 125 VAL A C 1
ATOM 974 O O . VAL A 1 125 ? -1.299 -0.441 -6.131 1.00 93.62 125 VAL A O 1
ATOM 977 N N . VAL A 1 126 ? -3.395 -0.958 -6.734 1.00 93.94 126 VAL A N 1
ATOM 978 C CA . VAL A 1 126 ? -3.123 -2.400 -6.863 1.00 93.94 126 VAL A CA 1
ATOM 979 C C . VAL A 1 126 ? -2.234 -2.647 -8.075 1.00 93.94 126 VAL A C 1
ATOM 981 O O . VAL A 1 126 ? -1.212 -3.323 -7.966 1.00 93.94 126 VAL A O 1
ATOM 984 N N . GLN A 1 127 ? -2.581 -2.033 -9.207 1.00 94.06 127 GLN A N 1
ATOM 985 C CA . GLN A 1 127 ? -1.758 -2.090 -10.415 1.00 94.06 127 GLN A CA 1
ATOM 986 C C . GLN A 1 127 ? -0.412 -1.384 -10.212 1.00 94.06 127 GLN A C 1
ATOM 988 O O . GLN A 1 127 ? 0.612 -1.871 -10.686 1.00 94.06 127 GLN A O 1
ATOM 993 N N . ALA A 1 128 ? -0.384 -0.283 -9.451 1.00 93.31 128 ALA A N 1
ATOM 994 C CA . ALA A 1 128 ? 0.857 0.415 -9.125 1.00 93.31 128 ALA A CA 1
ATOM 995 C C . ALA 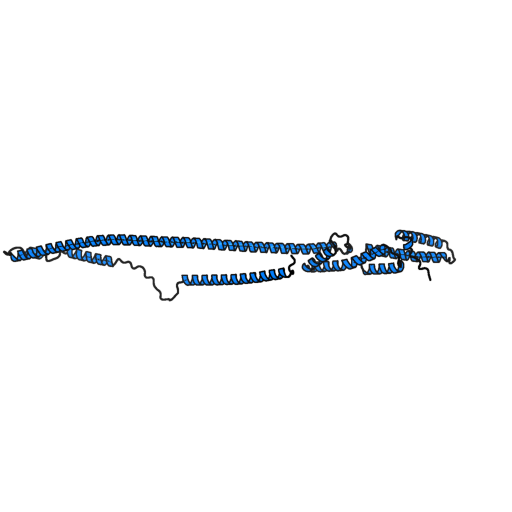A 1 128 ? 1.835 -0.480 -8.357 1.00 93.31 128 ALA A C 1
ATOM 997 O O . ALA A 1 128 ? 3.000 -0.559 -8.732 1.00 93.31 128 ALA A O 1
ATOM 998 N N . ARG A 1 129 ? 1.369 -1.217 -7.341 1.00 93.38 129 ARG A N 1
ATOM 999 C CA . ARG A 1 129 ? 2.204 -2.176 -6.594 1.00 93.38 129 ARG A CA 1
ATOM 1000 C C . ARG A 1 129 ? 2.783 -3.261 -7.493 1.00 93.38 129 ARG A C 1
ATOM 1002 O O . ARG A 1 129 ? 3.983 -3.504 -7.451 1.00 93.38 129 ARG A O 1
ATOM 1009 N N . GLN A 1 130 ? 1.944 -3.860 -8.338 1.00 94.69 130 GLN A N 1
ATOM 1010 C CA . GLN A 1 130 ? 2.379 -4.895 -9.278 1.00 94.69 130 GLN A CA 1
ATOM 1011 C C . GLN A 1 130 ? 3.457 -4.369 -10.231 1.00 94.69 130 GLN A C 1
ATOM 1013 O O . GLN A 1 130 ? 4.465 -5.036 -10.449 1.00 94.69 130 GLN A O 1
ATOM 1018 N N . LEU A 1 131 ? 3.287 -3.152 -10.757 1.00 93.75 131 LEU A N 1
ATOM 1019 C CA . LEU A 1 131 ? 4.294 -2.522 -11.609 1.00 93.75 131 LEU A CA 1
ATOM 1020 C C . LEU A 1 131 ? 5.590 -2.211 -10.850 1.00 93.75 131 LEU A C 1
ATOM 1022 O O . LEU A 1 131 ? 6.662 -2.470 -11.389 1.00 93.75 131 LEU A O 1
ATOM 1026 N N . VAL A 1 132 ? 5.525 -1.711 -9.610 1.00 93.88 132 VAL A N 1
ATOM 1027 C CA . VAL A 1 132 ? 6.725 -1.497 -8.778 1.00 93.88 132 VAL A CA 1
ATOM 1028 C C . VAL A 1 132 ? 7.485 -2.812 -8.578 1.00 93.88 132 VAL A C 1
ATOM 1030 O O . VAL A 1 132 ? 8.697 -2.849 -8.782 1.00 93.88 132 VAL A O 1
ATOM 1033 N N . GLU A 1 133 ? 6.790 -3.898 -8.237 1.00 93.00 133 GLU A N 1
ATOM 1034 C CA . GLU A 1 133 ? 7.399 -5.222 -8.056 1.00 93.00 133 GLU A CA 1
ATOM 1035 C C . GLU A 1 133 ? 8.028 -5.745 -9.354 1.00 93.00 133 GLU A C 1
ATOM 1037 O O . GLU A 1 133 ? 9.159 -6.232 -9.340 1.00 93.00 133 GLU A O 1
ATOM 1042 N N . MET A 1 134 ? 7.340 -5.597 -10.491 1.00 90.81 134 MET A N 1
ATOM 1043 C CA . MET A 1 134 ? 7.880 -5.974 -11.801 1.00 90.81 134 MET A CA 1
ATOM 1044 C C . MET A 1 134 ? 9.140 -5.175 -12.160 1.00 90.81 134 MET A C 1
ATOM 1046 O O . MET A 1 134 ? 10.104 -5.750 -12.667 1.00 90.81 134 MET A O 1
ATOM 1050 N N . LEU A 1 135 ? 9.165 -3.867 -11.884 1.00 91.62 135 LEU A N 1
ATOM 1051 C CA . LEU A 1 135 ? 10.328 -3.011 -12.143 1.00 91.62 135 LEU A CA 1
ATOM 1052 C C . LEU A 1 135 ? 11.521 -3.384 -11.255 1.00 91.62 135 LEU A C 1
ATOM 1054 O O . LEU A 1 135 ? 12.650 -3.447 -11.744 1.00 91.62 135 LEU A O 1
ATOM 1058 N N . GLN A 1 136 ? 11.274 -3.711 -9.984 1.00 89.50 136 GLN A N 1
ATOM 1059 C CA . GLN A 1 136 ? 12.306 -4.205 -9.068 1.00 89.50 136 GLN A CA 1
ATOM 1060 C C . GLN A 1 136 ? 12.871 -5.558 -9.521 1.00 89.50 136 GLN A C 1
ATOM 1062 O O . GLN A 1 136 ? 14.086 -5.746 -9.526 1.00 89.50 136 GLN A O 1
ATOM 1067 N N . GLN A 1 137 ? 12.018 -6.487 -9.967 1.00 89.06 137 GLN A N 1
ATOM 1068 C CA . GLN A 1 137 ? 12.456 -7.778 -10.517 1.00 89.06 137 GLN A CA 1
ATOM 1069 C C . GLN A 1 137 ? 13.275 -7.618 -11.805 1.00 89.06 137 GLN A C 1
ATOM 1071 O O . GLN A 1 137 ? 14.193 -8.399 -12.053 1.00 89.06 137 GLN A O 1
ATOM 1076 N N . ALA A 1 138 ? 12.971 -6.595 -12.606 1.00 85.62 138 ALA A N 1
ATOM 1077 C CA . ALA A 1 138 ? 13.733 -6.245 -13.800 1.00 85.62 138 ALA A CA 1
ATOM 1078 C C . ALA A 1 138 ? 15.060 -5.520 -13.495 1.00 85.62 138 ALA A C 1
ATOM 1080 O O . ALA A 1 138 ? 15.850 -5.303 -14.413 1.00 85.62 138 ALA A O 1
ATOM 1081 N N . GLY A 1 139 ? 15.324 -5.140 -12.237 1.00 87.44 139 GLY A N 1
ATOM 1082 C CA . GLY A 1 139 ? 16.507 -4.360 -11.852 1.00 87.44 139 GLY A CA 1
ATOM 1083 C C . GLY A 1 139 ? 16.487 -2.915 -12.366 1.00 87.44 139 GLY A C 1
ATOM 1084 O O . GLY A 1 139 ? 17.536 -2.274 -12.472 1.00 87.44 139 GLY A O 1
ATOM 1085 N N . LEU A 1 140 ? 15.303 -2.407 -12.720 1.00 88.50 140 LEU A N 1
ATOM 1086 C CA . LEU A 1 140 ? 15.100 -1.034 -13.161 1.00 88.50 140 LEU A CA 1
ATOM 1087 C C . LEU A 1 140 ? 14.779 -0.168 -11.944 1.00 88.50 140 LEU A C 1
ATOM 1089 O O . LEU A 1 140 ? 13.619 0.024 -11.592 1.00 88.50 140 LEU A O 1
ATOM 1093 N N . ASP A 1 141 ? 15.822 0.339 -11.289 1.00 88.50 141 ASP A N 1
ATOM 1094 C CA . ASP A 1 141 ? 15.683 1.289 -10.183 1.00 88.50 141 ASP A CA 1
ATOM 1095 C C . ASP A 1 141 ? 15.419 2.721 -10.687 1.00 88.50 141 ASP A C 1
ATOM 1097 O O . ASP A 1 141 ? 15.875 3.077 -11.779 1.00 88.50 141 ASP A O 1
ATOM 1101 N N . PRO A 1 142 ? 14.794 3.605 -9.883 1.00 86.94 142 PRO A N 1
ATOM 1102 C CA . PRO A 1 142 ? 14.489 4.979 -10.305 1.00 86.94 142 PRO A CA 1
ATOM 1103 C C . PRO A 1 142 ? 15.730 5.802 -10.679 1.00 86.94 142 PRO A C 1
ATOM 1105 O O . PRO A 1 142 ? 15.672 6.689 -11.526 1.00 86.94 142 PRO A O 1
ATOM 1108 N N . LEU A 1 143 ? 16.866 5.495 -10.043 1.00 87.12 143 LEU A N 1
ATOM 1109 C CA . LEU A 1 143 ? 18.164 6.142 -10.261 1.00 87.12 143 LEU A CA 1
ATOM 1110 C C . LEU A 1 143 ? 19.066 5.355 -11.223 1.00 87.12 143 LEU A C 1
ATOM 1112 O O . LEU A 1 143 ? 20.242 5.686 -11.385 1.00 87.12 143 LEU A O 1
ATOM 1116 N N . SER A 1 144 ? 18.544 4.292 -11.837 1.00 87.00 144 SER A N 1
ATOM 1117 C CA . SER A 1 144 ? 19.313 3.457 -12.749 1.00 87.00 144 SER A CA 1
ATOM 1118 C C . SER A 1 144 ? 19.675 4.233 -14.012 1.00 87.00 144 SER A C 1
ATOM 1120 O O . SER A 1 144 ? 18.816 4.800 -14.687 1.00 87.00 144 SER A O 1
ATOM 1122 N N . SER A 1 145 ? 20.953 4.191 -14.390 1.00 85.31 145 SER A N 1
ATOM 1123 C CA . SER A 1 145 ? 21.434 4.705 -15.680 1.00 85.31 145 SER A CA 1
ATOM 1124 C C . SER A 1 145 ? 20.975 3.860 -16.875 1.00 85.31 145 SER A C 1
ATOM 1126 O O . SER A 1 145 ? 21.293 4.187 -18.016 1.00 85.31 145 SER A O 1
ATOM 1128 N N . GLN A 1 146 ? 20.251 2.764 -16.621 1.00 86.81 146 GLN A N 1
ATOM 1129 C CA . GLN A 1 146 ? 19.666 1.910 -17.651 1.00 86.81 146 GLN A CA 1
ATOM 1130 C C . GLN A 1 146 ? 18.422 2.538 -18.286 1.00 86.81 146 GLN A C 1
ATOM 1132 O O . GLN A 1 146 ? 18.059 2.149 -19.395 1.00 86.81 146 GLN A O 1
ATOM 1137 N N . TRP A 1 147 ? 17.782 3.505 -17.620 1.00 89.12 147 TRP A N 1
ATOM 1138 C CA . TRP A 1 147 ? 16.643 4.217 -18.188 1.00 89.12 147 TRP A CA 1
ATOM 1139 C C . TRP A 1 147 ? 17.053 5.055 -19.395 1.00 89.12 147 TRP A C 1
ATOM 1141 O O . TRP A 1 147 ? 18.017 5.823 -19.351 1.00 89.12 147 TRP A O 1
ATOM 1151 N N . LEU A 1 148 ? 16.270 4.947 -20.464 1.00 88.50 148 LEU A N 1
ATOM 1152 C CA . LEU A 1 148 ? 16.366 5.863 -21.589 1.00 88.50 148 LEU A CA 1
ATOM 1153 C C . LEU A 1 148 ? 15.866 7.245 -21.128 1.00 88.50 148 LEU A C 1
ATOM 1155 O O . LEU A 1 148 ? 14.722 7.354 -20.670 1.00 88.50 148 LEU A O 1
ATOM 1159 N N . PRO A 1 149 ? 16.698 8.301 -21.207 1.00 85.75 149 PRO A N 1
ATOM 1160 C CA . PRO A 1 149 ? 16.371 9.604 -20.631 1.00 85.75 149 PRO A CA 1
ATOM 1161 C C . PRO A 1 149 ? 15.132 10.243 -21.272 1.00 85.75 149 PRO A C 1
ATOM 1163 O O . PRO A 1 149 ? 14.438 11.019 -20.622 1.00 85.75 149 PRO A O 1
ATOM 1166 N N . GLU A 1 150 ? 14.813 9.890 -22.517 1.00 87.25 150 GLU A N 1
ATOM 1167 C CA . GLU A 1 150 ? 13.667 10.424 -23.259 1.00 87.25 150 GLU A CA 1
ATOM 1168 C C . GLU A 1 150 ? 12.330 9.858 -22.770 1.00 87.25 150 GLU A C 1
ATOM 1170 O O . GLU A 1 150 ? 11.295 10.496 -22.945 1.00 87.25 150 GLU A O 1
ATOM 1175 N N . LEU A 1 151 ? 12.337 8.668 -22.160 1.00 87.88 151 LEU A N 1
ATOM 1176 C CA . LEU A 1 151 ? 11.123 8.001 -21.686 1.00 87.88 151 LEU A CA 1
ATOM 1177 C C . LEU A 1 151 ? 10.717 8.425 -20.270 1.00 87.88 151 LEU A C 1
ATOM 1179 O O . LEU A 1 151 ? 9.683 7.970 -19.783 1.00 87.88 151 LEU A O 1
ATOM 1183 N N . ALA A 1 152 ? 11.540 9.238 -19.595 1.00 90.62 152 ALA A N 1
ATOM 1184 C CA . ALA A 1 152 ? 11.335 9.693 -18.217 1.00 90.62 152 ALA A CA 1
ATOM 1185 C C . ALA A 1 152 ? 10.981 8.563 -17.218 1.00 90.62 152 ALA A C 1
ATOM 1187 O O . ALA A 1 152 ? 10.347 8.809 -16.191 1.00 90.62 152 ALA A O 1
ATOM 1188 N N . GLY A 1 153 ? 11.406 7.321 -17.487 1.00 91.62 153 GLY A N 1
ATOM 1189 C CA . GLY A 1 153 ? 10.961 6.138 -16.742 1.00 91.62 153 GLY A CA 1
ATOM 1190 C C . GLY A 1 153 ? 11.300 6.184 -15.251 1.00 91.62 153 GLY A C 1
ATOM 1191 O O . GLY A 1 153 ? 10.450 5.871 -14.423 1.00 91.62 153 GLY A O 1
ATOM 1192 N N . GLY A 1 154 ? 12.485 6.689 -14.891 1.00 92.00 154 GLY A N 1
ATOM 1193 C CA . GLY A 1 154 ? 12.864 6.876 -13.486 1.00 92.00 154 GLY A CA 1
ATOM 1194 C C . GLY A 1 154 ? 11.989 7.891 -12.733 1.00 92.00 154 GLY A C 1
ATOM 1195 O O . GLY A 1 154 ? 11.698 7.699 -11.551 1.00 92.00 154 GLY A O 1
ATOM 1196 N N . GLN A 1 155 ? 11.506 8.942 -13.410 1.00 94.25 155 GLN A N 1
ATOM 1197 C CA . GLN A 1 155 ? 10.571 9.908 -12.815 1.00 94.25 155 GLN A CA 1
ATOM 1198 C C . GLN A 1 155 ? 9.196 9.268 -12.607 1.00 94.25 155 GLN A C 1
ATOM 1200 O O . GLN A 1 155 ? 8.662 9.326 -11.502 1.00 94.25 155 GLN A O 1
ATOM 1205 N N . LEU A 1 156 ? 8.679 8.573 -13.626 1.00 94.62 156 LEU A N 1
ATOM 1206 C CA . LEU A 1 156 ? 7.408 7.844 -13.545 1.00 94.62 156 LEU A CA 1
ATOM 1207 C C . LEU A 1 156 ? 7.424 6.796 -12.428 1.00 94.62 156 LEU A C 1
ATOM 1209 O O . LEU A 1 156 ? 6.478 6.705 -11.651 1.00 94.62 156 LEU A O 1
ATOM 1213 N N . GLN A 1 157 ? 8.516 6.043 -12.297 1.00 94.38 157 GLN A N 1
ATOM 1214 C CA . GLN A 1 157 ? 8.679 5.070 -11.222 1.00 94.38 157 GLN A CA 1
ATOM 1215 C C . GLN A 1 157 ? 8.704 5.742 -9.843 1.00 94.38 157 GLN A C 1
ATOM 1217 O O . GLN A 1 157 ? 8.109 5.226 -8.902 1.00 94.38 157 GLN A O 1
ATOM 1222 N N . THR A 1 158 ? 9.354 6.903 -9.715 1.00 94.56 158 THR A N 1
ATOM 1223 C CA . THR A 1 158 ? 9.370 7.670 -8.458 1.00 94.56 158 THR A CA 1
ATOM 1224 C C . THR A 1 158 ? 7.958 8.103 -8.058 1.00 94.56 158 THR A C 1
ATOM 1226 O O . THR A 1 158 ? 7.564 7.940 -6.903 1.00 94.56 158 THR A O 1
ATOM 1229 N N . GLU A 1 159 ? 7.171 8.609 -9.009 1.00 94.94 159 GLU A N 1
ATOM 1230 C CA . GLU A 1 159 ? 5.772 8.982 -8.776 1.00 94.94 159 GLU A CA 1
ATOM 1231 C C . GLU A 1 159 ? 4.901 7.769 -8.423 1.00 94.94 159 GLU A C 1
ATOM 1233 O O . GLU A 1 159 ? 4.054 7.847 -7.530 1.00 94.94 159 GLU A O 1
ATOM 1238 N N . LEU A 1 160 ? 5.140 6.631 -9.078 1.00 94.62 160 LEU A N 1
ATOM 1239 C CA . LEU A 1 160 ? 4.440 5.374 -8.824 1.00 94.62 160 LEU A CA 1
ATOM 1240 C C . LEU A 1 160 ? 4.708 4.868 -7.398 1.00 94.62 160 LEU A C 1
ATOM 1242 O O . LEU A 1 160 ? 3.767 4.541 -6.673 1.00 94.62 160 LEU A O 1
ATOM 1246 N N . CYS A 1 161 ? 5.975 4.868 -6.969 1.00 94.00 161 CYS A N 1
ATOM 1247 C CA . CYS A 1 161 ? 6.359 4.530 -5.599 1.00 94.00 161 CYS A CA 1
ATOM 1248 C C . CYS A 1 161 ? 5.693 5.473 -4.590 1.00 94.00 161 CYS A C 1
ATOM 1250 O O . CYS A 1 161 ? 5.089 5.006 -3.627 1.00 94.00 161 CYS A O 1
ATOM 1252 N N . ALA A 1 162 ? 5.709 6.785 -4.847 1.00 94.94 162 ALA A N 1
ATOM 1253 C CA . ALA A 1 162 ? 5.073 7.767 -3.970 1.00 94.94 162 ALA A CA 1
ATOM 1254 C C . ALA A 1 162 ? 3.555 7.541 -3.831 1.00 94.94 162 ALA A C 1
ATOM 1256 O O . ALA A 1 162 ? 2.996 7.721 -2.747 1.00 94.94 162 ALA A O 1
ATOM 1257 N N . LEU A 1 163 ? 2.877 7.118 -4.904 1.00 94.69 163 LEU A N 1
ATOM 1258 C CA . LEU A 1 163 ? 1.454 6.772 -4.870 1.00 94.69 163 LEU A CA 1
ATOM 1259 C C . LEU A 1 163 ? 1.188 5.552 -3.977 1.00 94.69 163 LEU A C 1
ATOM 1261 O O . LEU A 1 163 ? 0.255 5.576 -3.170 1.00 94.69 163 LEU A O 1
ATOM 1265 N N . VAL A 1 164 ? 2.013 4.507 -4.089 1.00 95.06 164 VAL A N 1
ATOM 1266 C CA . VAL A 1 164 ? 1.905 3.303 -3.250 1.00 95.06 164 VAL A CA 1
ATOM 1267 C C . VAL A 1 164 ? 2.173 3.638 -1.781 1.00 95.06 164 VAL A C 1
ATOM 1269 O O . VAL A 1 164 ? 1.361 3.292 -0.920 1.00 95.06 164 VAL A O 1
ATOM 1272 N N . GLU A 1 165 ? 3.251 4.370 -1.495 1.00 95.00 165 GLU A N 1
ATOM 1273 C CA . GLU A 1 165 ? 3.623 4.800 -0.142 1.00 95.00 165 GLU A CA 1
ATOM 1274 C C . GLU A 1 165 ? 2.539 5.674 0.506 1.00 95.00 165 GLU A C 1
ATOM 1276 O O . GLU A 1 165 ? 2.210 5.510 1.686 1.00 95.00 165 GLU A O 1
ATOM 1281 N N . ALA A 1 166 ? 1.935 6.590 -0.256 1.00 94.31 166 ALA A N 1
ATOM 1282 C CA . ALA A 1 166 ? 0.868 7.452 0.244 1.00 94.31 166 ALA A CA 1
ATOM 1283 C C . ALA A 1 166 ? -0.364 6.649 0.692 1.00 94.31 166 ALA A C 1
ATOM 1285 O O . ALA A 1 166 ? -0.944 6.946 1.746 1.00 94.31 166 ALA A O 1
ATOM 1286 N N . GLU A 1 167 ? -0.756 5.622 -0.067 1.00 93.12 167 GLU A N 1
ATOM 1287 C CA . GLU A 1 167 ? -1.881 4.764 0.310 1.00 93.12 167 GLU A CA 1
ATOM 1288 C C . GLU A 1 167 ? -1.530 3.860 1.501 1.00 93.12 167 GLU A C 1
ATOM 1290 O O . GLU A 1 167 ? -2.352 3.678 2.399 1.00 93.12 167 GLU A O 1
ATOM 1295 N N . GLU A 1 168 ? -0.294 3.365 1.598 1.00 93.38 168 GLU A N 1
ATOM 1296 C CA . GLU A 1 168 ? 0.165 2.615 2.776 1.00 93.38 168 GLU A CA 1
ATOM 1297 C C . GLU A 1 168 ? 0.106 3.446 4.049 1.00 93.38 168 GLU A C 1
ATOM 1299 O O . GLU A 1 168 ? -0.454 3.010 5.058 1.00 93.38 168 GLU A O 1
ATOM 1304 N N . LEU A 1 169 ? 0.607 4.678 3.995 1.00 95.62 169 LEU A N 1
ATOM 1305 C CA . LEU A 1 169 ? 0.526 5.615 5.110 1.00 95.62 169 LEU A CA 1
ATOM 1306 C C . LEU A 1 169 ? -0.930 5.905 5.491 1.00 95.62 169 LEU A C 1
ATOM 1308 O O . LEU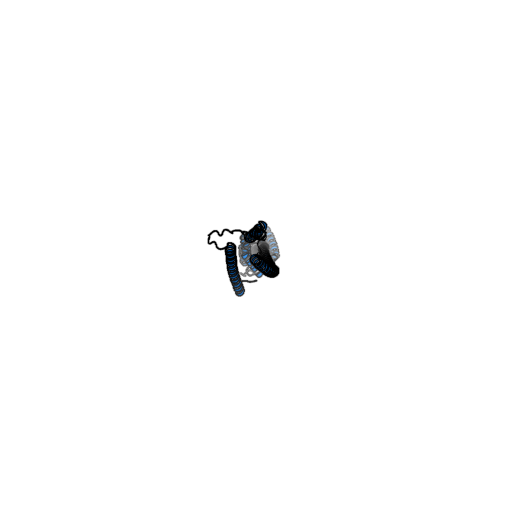 A 1 169 ? -1.258 6.006 6.679 1.00 95.62 169 LEU A O 1
ATOM 1312 N N . ARG A 1 170 ? -1.830 6.020 4.509 1.00 95.44 170 ARG A N 1
ATOM 1313 C CA . ARG A 1 170 ? -3.266 6.193 4.760 1.00 95.44 170 ARG A CA 1
ATOM 1314 C C . ARG A 1 170 ? -3.862 4.977 5.471 1.00 95.44 170 ARG A C 1
ATOM 1316 O O . ARG A 1 170 ? -4.553 5.154 6.478 1.00 95.44 170 ARG A O 1
ATOM 1323 N N . LEU A 1 171 ? -3.587 3.765 4.991 1.00 94.06 171 LEU A N 1
ATOM 1324 C CA . LEU A 1 171 ? -4.065 2.519 5.595 1.00 94.06 171 LEU A CA 1
ATOM 1325 C C . LEU A 1 171 ? -3.521 2.335 7.016 1.00 94.06 171 LEU A C 1
ATOM 1327 O O . LEU A 1 171 ? -4.284 2.000 7.924 1.00 94.06 171 LEU A O 1
ATOM 1331 N N . GLN A 1 172 ? -2.244 2.644 7.249 1.00 96.19 172 GLN A N 1
ATOM 1332 C CA . GLN A 1 172 ? -1.639 2.617 8.583 1.00 96.19 172 GLN A CA 1
ATOM 1333 C C . GLN A 1 172 ? -2.333 3.590 9.544 1.00 96.19 172 GLN A C 1
ATOM 1335 O O . GLN A 1 172 ? -2.669 3.213 10.669 1.00 96.19 172 GLN A O 1
ATOM 1340 N N . ARG A 1 173 ? -2.621 4.825 9.108 1.00 96.94 173 ARG A N 1
ATOM 1341 C CA . ARG A 1 173 ? -3.371 5.798 9.923 1.00 96.94 173 ARG A CA 1
ATOM 1342 C C . ARG A 1 173 ? -4.775 5.294 10.257 1.00 96.94 173 ARG A C 1
ATOM 1344 O O . ARG A 1 173 ? -5.205 5.419 11.403 1.00 96.94 173 ARG A O 1
ATOM 1351 N N . LEU A 1 174 ? -5.482 4.700 9.295 1.00 96.06 174 LEU A N 1
ATOM 1352 C CA . LEU A 1 174 ? -6.809 4.117 9.529 1.00 96.06 174 LEU A CA 1
ATOM 1353 C C . LEU A 1 174 ? -6.750 2.939 10.513 1.00 96.06 174 LEU A C 1
ATOM 1355 O O . LEU A 1 174 ? -7.587 2.849 11.414 1.00 96.06 174 LEU A O 1
ATOM 1359 N N . ALA A 1 175 ? -5.743 2.072 10.398 1.00 95.12 175 ALA A N 1
ATOM 1360 C CA . ALA A 1 175 ? -5.524 0.968 11.328 1.00 95.12 175 ALA A CA 1
ATOM 1361 C C . ALA A 1 175 ? -5.259 1.476 12.756 1.00 95.12 175 ALA A C 1
ATOM 1363 O O . ALA A 1 175 ? -5.902 1.016 13.703 1.00 95.12 175 ALA A O 1
ATOM 1364 N N . GLN A 1 176 ? -4.399 2.488 12.911 1.00 96.94 176 GLN A N 1
ATOM 1365 C CA . GLN A 1 176 ? -4.127 3.132 14.201 1.00 96.94 176 GLN A CA 1
ATOM 1366 C C . GLN A 1 176 ? -5.387 3.770 14.802 1.00 96.94 176 GLN A C 1
ATOM 1368 O O . GLN A 1 176 ? -5.669 3.597 15.990 1.00 96.94 176 GLN A O 1
ATOM 1373 N N . GLN A 1 177 ? -6.193 4.461 13.990 1.00 97.12 177 GLN A N 1
ATOM 1374 C CA . GLN A 1 177 ? -7.466 5.035 14.434 1.00 97.12 177 GLN A CA 1
ATOM 1375 C C . GLN A 1 177 ? -8.449 3.953 14.897 1.00 97.12 177 GLN A C 1
ATOM 1377 O O . GLN A 1 177 ? -9.072 4.099 15.953 1.00 97.12 177 GLN A O 1
ATOM 1382 N N . ARG A 1 178 ? -8.560 2.843 14.156 1.00 96.81 178 ARG A N 1
ATOM 1383 C CA . ARG A 1 178 ? -9.406 1.703 14.534 1.00 96.81 178 ARG A CA 1
ATOM 1384 C C . ARG A 1 178 ? -8.934 1.077 15.845 1.00 96.81 178 ARG A C 1
ATOM 1386 O O . ARG A 1 178 ? -9.756 0.834 16.727 1.00 96.81 178 ARG A O 1
ATOM 1393 N N . GLN A 1 179 ? -7.630 0.876 16.014 1.00 96.69 179 GLN A N 1
ATOM 1394 C CA . GLN A 1 179 ? -7.055 0.332 17.243 1.00 96.69 179 GLN A CA 1
ATOM 1395 C C . GLN A 1 179 ? -7.298 1.258 18.444 1.00 96.69 179 GLN A C 1
ATOM 1397 O O . GLN A 1 179 ? -7.724 0.795 19.503 1.00 96.69 179 GLN A O 1
ATOM 1402 N N . ALA A 1 180 ? -7.131 2.571 18.272 1.00 97.19 180 ALA A N 1
ATOM 1403 C CA . ALA A 1 180 ? -7.436 3.554 19.309 1.00 97.19 180 ALA A CA 1
ATOM 1404 C C . ALA A 1 180 ? -8.930 3.564 19.678 1.00 97.19 180 ALA A C 1
ATOM 1406 O O . ALA A 1 180 ? -9.281 3.651 20.857 1.00 97.19 180 ALA A O 1
ATOM 1407 N N . ALA A 1 181 ? -9.827 3.440 18.695 1.00 97.00 181 ALA A N 1
ATOM 1408 C CA . ALA A 1 181 ? -11.265 3.351 18.937 1.00 97.00 181 ALA A CA 1
ATOM 1409 C C . ALA A 1 181 ? -11.642 2.078 19.714 1.00 97.00 181 ALA A C 1
ATOM 1411 O O . ALA A 1 181 ? -12.422 2.152 20.667 1.00 97.00 181 ALA A O 1
ATOM 1412 N N . LEU A 1 182 ? -11.057 0.929 19.359 1.00 97.50 182 LEU A N 1
ATOM 1413 C CA . LEU A 1 182 ? -11.247 -0.330 20.085 1.00 97.50 182 LEU A CA 1
ATOM 1414 C C . LEU A 1 182 ? -10.719 -0.239 21.522 1.00 97.50 182 LEU A C 1
ATOM 1416 O O . LEU A 1 182 ? -11.433 -0.610 22.451 1.00 97.50 182 LEU A O 1
ATOM 1420 N N . ALA A 1 183 ? -9.535 0.342 21.727 1.00 97.25 183 ALA A N 1
ATOM 1421 C CA . ALA A 1 183 ? -8.971 0.554 23.060 1.00 97.25 183 ALA A CA 1
ATOM 1422 C C . ALA A 1 183 ? -9.858 1.465 23.927 1.00 97.25 183 ALA A C 1
ATOM 1424 O O . ALA A 1 183 ? -10.108 1.166 25.095 1.00 97.25 183 ALA A O 1
ATOM 1425 N N . ARG A 1 184 ? -10.409 2.546 23.355 1.00 97.69 184 ARG A N 1
ATOM 1426 C CA . ARG A 1 184 ? -11.362 3.427 24.056 1.00 97.69 184 ARG A CA 1
ATOM 1427 C C . ARG A 1 184 ? -12.646 2.693 24.439 1.00 97.69 184 ARG A C 1
ATOM 1429 O O . ARG A 1 184 ? -13.133 2.882 25.552 1.00 97.69 184 ARG A O 1
ATOM 1436 N N . ARG A 1 185 ? -13.183 1.853 23.547 1.00 97.50 185 ARG A N 1
ATOM 1437 C CA . ARG A 1 185 ? -14.367 1.024 23.833 1.00 97.50 185 ARG A CA 1
ATOM 1438 C C . ARG A 1 185 ? -14.091 0.026 24.957 1.00 97.50 185 ARG A C 1
ATOM 1440 O O . ARG A 1 185 ? -14.874 -0.026 25.901 1.00 97.50 185 ARG A O 1
ATOM 1447 N N . ALA A 1 186 ? -12.960 -0.676 24.907 1.00 97.19 186 ALA A N 1
ATOM 1448 C CA . ALA A 1 186 ? -12.546 -1.608 25.954 1.00 97.19 186 ALA A CA 1
ATOM 1449 C C . ALA A 1 186 ? -12.384 -0.904 27.313 1.00 97.19 186 ALA A C 1
ATOM 1451 O O . ALA A 1 186 ? -12.944 -1.348 28.314 1.00 97.19 186 ALA A O 1
ATOM 1452 N N . ALA A 1 187 ? -11.718 0.255 27.346 1.00 97.56 187 ALA A N 1
ATOM 1453 C CA . ALA A 1 187 ? -11.564 1.046 28.566 1.00 97.56 187 ALA A CA 1
ATOM 1454 C C . ALA A 1 187 ? -12.915 1.533 29.122 1.00 97.56 187 ALA A C 1
ATOM 1456 O O . ALA A 1 187 ? -13.143 1.498 30.332 1.00 97.56 187 ALA A O 1
ATOM 1457 N N . ALA A 1 188 ? -13.837 1.969 28.258 1.00 96.94 188 ALA A N 1
ATOM 1458 C CA . ALA A 1 188 ? -15.180 2.368 28.673 1.00 96.94 188 ALA A CA 1
ATOM 1459 C C . ALA A 1 188 ? -15.984 1.185 29.237 1.00 96.94 188 ALA A C 1
ATOM 1461 O O . ALA A 1 188 ? -16.655 1.336 30.259 1.00 96.94 188 ALA A O 1
ATOM 1462 N N . GLN A 1 189 ? -15.888 0.005 28.618 1.00 97.56 189 GLN A N 1
ATOM 1463 C CA . GLN A 1 189 ? -16.530 -1.215 29.106 1.00 97.56 189 GLN A CA 1
ATOM 1464 C C . GLN A 1 189 ? -15.965 -1.634 30.465 1.00 97.56 189 GLN A C 1
ATOM 1466 O O . GLN A 1 189 ? -16.732 -1.895 31.387 1.00 97.56 189 GLN A O 1
ATOM 1471 N N . GLN A 1 190 ? -14.644 -1.596 30.639 1.00 97.25 190 GLN A N 1
ATOM 1472 C CA . GLN A 1 190 ? -14.007 -1.916 31.915 1.00 97.25 190 GLN A CA 1
ATOM 1473 C C . GLN A 1 190 ? -14.431 -0.949 33.031 1.00 97.25 190 GLN A C 1
ATOM 1475 O O . GLN A 1 190 ? -14.708 -1.383 34.147 1.00 97.25 190 GLN A O 1
ATOM 1480 N N . ARG A 1 191 ? -14.577 0.350 32.730 1.00 97.69 191 ARG A N 1
ATOM 1481 C CA . ARG A 1 191 ? -15.130 1.328 33.686 1.00 97.69 191 ARG A CA 1
ATOM 1482 C C . ARG A 1 191 ? -16.584 1.031 34.045 1.00 97.69 191 ARG A C 1
ATOM 1484 O O . ARG A 1 191 ? -16.939 1.134 35.213 1.00 97.69 191 ARG A O 1
ATOM 1491 N N . ARG A 1 192 ? -17.419 0.653 33.070 1.00 97.12 192 ARG A N 1
ATOM 1492 C CA . ARG A 1 192 ? -18.821 0.270 33.320 1.00 97.12 192 ARG A CA 1
ATOM 1493 C C . ARG A 1 192 ? -18.914 -0.968 34.205 1.00 97.12 192 ARG A C 1
ATOM 1495 O O . ARG A 1 192 ? -19.673 -0.954 35.167 1.00 97.12 192 ARG A O 1
ATOM 1502 N N . LEU A 1 193 ? -18.112 -1.994 33.923 1.00 97.19 193 LEU A N 1
ATOM 1503 C CA . LEU A 1 193 ? -18.045 -3.207 34.740 1.00 97.19 193 LEU A CA 1
ATOM 1504 C C . LEU A 1 193 ? -17.546 -2.901 36.157 1.00 97.19 193 LEU A C 1
ATOM 1506 O O . LEU A 1 193 ? -18.154 -3.351 37.123 1.00 97.19 193 LEU A O 1
ATOM 1510 N N . GLY A 1 194 ? -16.507 -2.072 36.297 1.00 97.81 194 GLY A N 1
ATOM 1511 C CA . GLY A 1 194 ? -16.017 -1.625 37.603 1.00 97.81 194 GLY A CA 1
ATOM 1512 C C . GLY A 1 194 ? -17.061 -0.832 38.397 1.00 97.81 194 GLY A C 1
ATOM 1513 O O . GLY A 1 194 ? -17.249 -1.076 39.587 1.00 97.81 194 GLY A O 1
ATOM 1514 N N . ALA A 1 195 ? -17.795 0.071 37.741 1.00 96.44 195 ALA A N 1
ATOM 1515 C CA . ALA A 1 195 ? -18.877 0.827 38.369 1.00 96.44 195 ALA A CA 1
ATOM 1516 C C . ALA A 1 195 ? -20.050 -0.075 38.791 1.00 96.44 195 ALA A C 1
ATOM 1518 O O . ALA A 1 195 ? -20.580 0.087 39.889 1.00 96.44 195 ALA A O 1
ATOM 1519 N N . ALA A 1 196 ? -20.426 -1.047 37.954 1.00 96.88 196 ALA A N 1
ATOM 1520 C CA . ALA A 1 196 ? -21.465 -2.023 38.271 1.00 96.88 196 ALA A CA 1
ATOM 1521 C C . ALA A 1 196 ? -21.066 -2.913 39.458 1.00 96.88 196 ALA A C 1
ATOM 1523 O O . ALA A 1 196 ? -21.862 -3.095 40.378 1.00 96.88 196 ALA A O 1
ATOM 1524 N N . ALA A 1 197 ? -19.820 -3.397 39.486 1.00 97.69 197 ALA A N 1
ATOM 1525 C CA . ALA A 1 197 ? -19.285 -4.166 40.606 1.00 97.69 197 ALA A CA 1
ATOM 1526 C C . ALA A 1 197 ? -19.318 -3.351 41.910 1.00 97.69 197 ALA A C 1
ATOM 1528 O O . ALA A 1 197 ? -19.860 -3.816 42.909 1.00 97.69 197 ALA A O 1
ATOM 1529 N N . ALA A 1 198 ? -18.845 -2.099 41.886 1.00 96.94 198 ALA A N 1
ATOM 1530 C CA . ALA A 1 198 ? -18.887 -1.219 43.054 1.00 96.94 198 ALA A CA 1
ATOM 1531 C C . ALA A 1 198 ? -20.324 -0.937 43.535 1.00 96.94 198 ALA A C 1
ATOM 1533 O O . ALA A 1 198 ? -20.580 -0.889 44.740 1.00 96.94 198 ALA A O 1
ATOM 1534 N N . ALA A 1 199 ? -21.278 -0.768 42.613 1.00 96.75 199 ALA A N 1
ATOM 1535 C CA . ALA A 1 199 ? -22.687 -0.584 42.952 1.00 96.75 199 ALA A CA 1
ATOM 1536 C C . ALA A 1 199 ? -23.290 -1.834 43.614 1.00 96.75 199 ALA A C 1
ATOM 1538 O O . ALA A 1 199 ? -24.029 -1.705 44.591 1.00 96.75 199 ALA A O 1
ATOM 1539 N N . LEU A 1 200 ? -22.950 -3.034 43.131 1.00 97.19 200 LEU A N 1
ATOM 1540 C CA . LEU A 1 200 ? -23.364 -4.295 43.751 1.00 97.19 200 LEU A CA 1
ATOM 1541 C C . LEU A 1 200 ? -22.786 -4.445 45.160 1.00 97.19 200 LEU A C 1
ATOM 1543 O O . LEU A 1 200 ? -23.539 -4.744 46.082 1.00 97.19 200 LEU A O 1
ATOM 1547 N N . THR A 1 201 ? -21.497 -4.156 45.357 1.00 97.81 201 THR A N 1
ATOM 1548 C CA . THR A 1 201 ? -20.874 -4.187 46.690 1.00 97.81 201 THR A CA 1
ATOM 1549 C C . THR A 1 201 ? -21.576 -3.238 47.661 1.00 97.81 201 THR A C 1
ATOM 1551 O O . THR A 1 201 ? -21.885 -3.628 48.784 1.00 97.81 201 THR A O 1
ATOM 1554 N N . ARG A 1 202 ? -21.908 -2.012 47.228 1.00 97.75 202 ARG A N 1
ATOM 1555 C CA . ARG A 1 202 ? -22.662 -1.057 48.062 1.00 97.75 202 ARG A CA 1
ATOM 1556 C C . ARG A 1 202 ? -24.070 -1.551 48.392 1.00 97.75 202 ARG A C 1
ATOM 1558 O O . ARG A 1 202 ? -24.517 -1.368 49.518 1.00 97.75 202 ARG A O 1
ATOM 1565 N N . ARG A 1 203 ? -24.768 -2.172 47.435 1.00 97.50 203 ARG A N 1
ATOM 1566 C CA . ARG A 1 203 ? -26.106 -2.745 47.662 1.00 97.50 203 ARG A CA 1
ATOM 1567 C C . ARG A 1 203 ? -26.070 -3.901 48.657 1.00 97.50 203 ARG A C 1
ATOM 1569 O O . ARG A 1 203 ? -26.945 -3.966 49.511 1.00 97.50 203 ARG A O 1
ATOM 1576 N N . LEU A 1 204 ? -25.065 -4.773 48.569 1.00 97.19 204 LEU A N 1
ATOM 1577 C CA . LEU A 1 204 ? -24.874 -5.865 49.525 1.00 97.19 204 LEU A CA 1
ATOM 1578 C C . LEU A 1 204 ? -24.605 -5.325 50.933 1.00 97.19 204 LEU A C 1
ATOM 1580 O O . LEU A 1 204 ? -25.320 -5.695 51.857 1.00 97.19 204 LEU A O 1
ATOM 1584 N N . ALA A 1 205 ? -23.685 -4.367 51.075 1.00 97.31 205 ALA A N 1
ATOM 1585 C CA . ALA A 1 205 ? -23.402 -3.735 52.364 1.00 97.31 205 ALA A CA 1
ATOM 1586 C C . ALA A 1 205 ? -24.637 -3.030 52.961 1.00 97.31 205 ALA A C 1
ATOM 1588 O O . ALA A 1 205 ? -24.912 -3.150 54.152 1.00 97.31 205 ALA A O 1
ATOM 1589 N N . ALA A 1 206 ? -25.426 -2.330 52.137 1.00 96.50 206 ALA A N 1
ATOM 1590 C CA . ALA A 1 206 ? -26.670 -1.703 52.582 1.00 96.50 206 ALA A CA 1
ATOM 1591 C C . ALA A 1 206 ? -27.726 -2.737 53.013 1.00 96.50 206 ALA A C 1
ATOM 1593 O O . ALA A 1 206 ? -28.427 -2.524 54.000 1.00 96.50 206 ALA A O 1
ATOM 1594 N N . ALA A 1 207 ? -27.833 -3.865 52.303 1.00 97.12 207 ALA A N 1
ATOM 1595 C CA . ALA A 1 207 ? -28.742 -4.949 52.664 1.00 97.12 207 ALA A CA 1
ATOM 1596 C C . ALA A 1 207 ? -28.327 -5.639 53.975 1.00 97.12 207 ALA A C 1
ATOM 1598 O O . ALA A 1 207 ? -29.185 -5.970 54.791 1.00 97.12 207 ALA A O 1
ATOM 1599 N N . GLU A 1 208 ? -27.027 -5.831 54.200 1.00 97.38 208 GLU A N 1
ATOM 1600 C CA . GLU A 1 208 ? -26.489 -6.353 55.459 1.00 97.38 208 GLU A CA 1
ATOM 1601 C C . GLU A 1 208 ? -26.764 -5.400 56.627 1.00 97.38 208 GLU A C 1
ATOM 1603 O O . GLU A 1 208 ? -27.289 -5.834 57.651 1.00 97.38 208 GLU A O 1
ATOM 1608 N N . ALA A 1 209 ? -26.521 -4.098 56.450 1.00 96.62 209 ALA A N 1
ATOM 1609 C CA . ALA A 1 209 ? -26.842 -3.086 57.456 1.00 96.62 209 ALA A CA 1
ATOM 1610 C C . ALA A 1 209 ? -28.349 -3.041 57.773 1.00 96.62 209 ALA A C 1
ATOM 1612 O O . ALA A 1 209 ? -28.738 -2.958 58.937 1.00 96.62 209 ALA A O 1
ATOM 1613 N N . ALA A 1 210 ? -29.212 -3.162 56.758 1.00 95.94 210 ALA A N 1
ATOM 1614 C CA . ALA A 1 210 ? -30.659 -3.227 56.956 1.00 95.94 210 ALA A CA 1
ATOM 1615 C C . ALA A 1 210 ? -31.083 -4.476 57.749 1.00 95.94 210 ALA A C 1
ATOM 1617 O O . ALA A 1 210 ? -31.943 -4.381 58.623 1.00 95.94 210 ALA A O 1
ATOM 1618 N N . ARG A 1 211 ? -30.464 -5.638 57.492 1.00 97.50 211 ARG A N 1
ATOM 1619 C CA . ARG A 1 211 ? -30.707 -6.864 58.273 1.00 97.50 211 ARG A CA 1
ATOM 1620 C C . ARG A 1 211 ? -30.280 -6.704 59.731 1.00 97.50 211 ARG A C 1
ATOM 1622 O O . ARG A 1 211 ? -31.035 -7.092 60.615 1.00 97.50 211 ARG A O 1
ATOM 1629 N N . GLN A 1 212 ? -29.117 -6.102 59.979 1.00 97.50 212 GLN A N 1
ATOM 1630 C CA . GLN A 1 212 ? -28.645 -5.814 61.337 1.00 97.50 212 GLN A CA 1
ATOM 1631 C C . GLN A 1 212 ? -29.597 -4.863 62.074 1.00 97.50 212 GLN A C 1
ATOM 1633 O O . GLN A 1 212 ? -29.948 -5.120 63.221 1.00 97.50 212 GLN A O 1
ATOM 1638 N N . ALA A 1 213 ? -30.085 -3.815 61.403 1.00 95.69 213 ALA A N 1
ATOM 1639 C CA . ALA A 1 213 ? -31.063 -2.895 61.980 1.00 95.69 213 ALA A CA 1
ATOM 1640 C C . ALA A 1 213 ? -32.395 -3.590 62.318 1.00 95.69 213 ALA A C 1
ATOM 1642 O O . ALA A 1 213 ? -32.946 -3.375 63.395 1.00 95.69 213 ALA A O 1
ATOM 1643 N N . GLN A 1 214 ? -32.894 -4.462 61.433 1.00 96.62 214 GLN A N 1
ATOM 1644 C CA . GLN A 1 214 ? -34.098 -5.258 61.700 1.00 96.62 214 GLN A CA 1
ATOM 1645 C C . GLN A 1 214 ? -33.915 -6.209 62.884 1.00 96.62 214 GLN A C 1
ATOM 1647 O O . GLN A 1 214 ? -34.838 -6.379 63.677 1.00 96.62 214 GLN A O 1
ATOM 1652 N N . GLN A 1 215 ? -32.742 -6.832 63.010 1.00 97.38 215 GLN A N 1
ATOM 1653 C CA . GLN A 1 215 ? -32.435 -7.702 64.140 1.00 97.38 215 GLN A CA 1
ATOM 1654 C C . GLN A 1 215 ? -32.401 -6.912 65.455 1.00 97.38 215 GLN A C 1
ATOM 1656 O O . GLN A 1 215 ? -33.100 -7.286 66.390 1.00 97.38 215 GLN A O 1
ATOM 1661 N N . ALA A 1 216 ? -31.701 -5.775 65.492 1.00 95.81 216 ALA A N 1
ATOM 1662 C CA . ALA A 1 216 ? -31.665 -4.903 66.666 1.00 95.81 216 ALA A CA 1
ATOM 1663 C C . ALA A 1 216 ? -33.068 -4.405 67.066 1.00 95.81 216 ALA A C 1
ATOM 1665 O O . ALA A 1 216 ? -33.388 -4.316 68.248 1.00 95.81 216 ALA A O 1
ATOM 1666 N N . GLN A 1 217 ? -33.937 -4.120 66.089 1.00 96.56 217 GLN A N 1
ATOM 1667 C CA . GLN A 1 217 ? -35.323 -3.735 66.360 1.00 96.56 217 GLN A CA 1
ATOM 1668 C C . GLN A 1 217 ? -36.138 -4.881 66.977 1.00 96.56 217 GLN A C 1
ATOM 1670 O O . GLN A 1 217 ? -36.953 -4.633 67.862 1.00 96.56 217 GLN A O 1
ATOM 1675 N N . ARG A 1 218 ? -35.929 -6.128 66.534 1.00 96.94 218 ARG A N 1
ATOM 1676 C CA . ARG A 1 218 ? -36.570 -7.305 67.146 1.00 96.94 218 ARG A CA 1
ATOM 1677 C C . ARG A 1 218 ? -36.098 -7.514 68.578 1.00 96.94 218 ARG A C 1
ATOM 1679 O O . ARG A 1 218 ? -36.938 -7.652 69.454 1.00 96.94 218 ARG A O 1
ATOM 1686 N N . GLU A 1 219 ? -34.791 -7.449 68.811 1.00 96.12 219 GLU A N 1
ATOM 1687 C CA . GLU A 1 219 ? -34.203 -7.563 70.151 1.00 96.12 219 GLU A CA 1
ATOM 1688 C C . GLU A 1 219 ? -34.739 -6.465 71.091 1.00 96.12 219 GLU A C 1
ATOM 1690 O O . GLU A 1 219 ? -35.084 -6.740 72.237 1.00 96.12 219 GLU A O 1
ATOM 1695 N N . ALA A 1 220 ? -34.905 -5.230 70.599 1.00 95.12 220 ALA A N 1
ATOM 1696 C CA . ALA A 1 220 ? -35.505 -4.139 71.370 1.00 95.12 220 ALA A CA 1
ATOM 1697 C C . ALA A 1 220 ? -36.993 -4.375 71.699 1.00 95.12 220 ALA A C 1
ATOM 1699 O O . ALA A 1 220 ? -37.432 -4.061 72.806 1.00 95.12 220 ALA A O 1
ATOM 1700 N N . LEU A 1 221 ? -37.769 -4.930 70.760 1.00 96.25 221 LEU A N 1
ATOM 1701 C CA . LEU A 1 221 ? -39.172 -5.290 70.992 1.00 96.25 221 LEU A CA 1
ATOM 1702 C C . LEU A 1 221 ? -39.305 -6.446 71.989 1.00 96.25 221 LEU A C 1
ATOM 1704 O O . LEU A 1 221 ? -40.166 -6.392 72.860 1.00 96.25 221 LEU A O 1
ATOM 1708 N N . GLU A 1 222 ? -38.452 -7.466 71.892 1.00 96.31 222 GLU A N 1
ATOM 1709 C CA . GLU A 1 222 ? -38.401 -8.571 72.855 1.00 96.31 222 GLU A CA 1
ATOM 1710 C C . GLU A 1 222 ? -38.043 -8.063 74.258 1.00 96.31 222 GLU A C 1
ATOM 1712 O O . GLU A 1 222 ? -38.713 -8.414 75.228 1.00 96.31 222 GLU A O 1
ATOM 1717 N N . ALA A 1 223 ? -37.063 -7.160 74.372 1.00 94.50 223 ALA A N 1
ATOM 1718 C CA . ALA A 1 223 ? -36.723 -6.523 75.642 1.00 94.50 223 ALA A CA 1
ATOM 1719 C C . ALA A 1 223 ? -37.900 -5.717 76.226 1.00 94.50 223 ALA A C 1
ATOM 1721 O O . ALA A 1 223 ? -38.179 -5.825 77.417 1.00 94.50 223 ALA A O 1
ATOM 1722 N N . GLN A 1 224 ? -38.636 -4.958 75.402 1.00 94.94 224 GLN A N 1
ATOM 1723 C CA . GLN A 1 224 ? -39.854 -4.264 75.849 1.00 94.94 224 GLN A CA 1
ATOM 1724 C C . GLN A 1 224 ? -40.946 -5.231 76.314 1.00 94.94 224 GLN A C 1
ATOM 1726 O O . GLN A 1 224 ? -41.614 -4.956 77.307 1.00 94.94 224 GLN A O 1
ATOM 1731 N N . GLN A 1 225 ? -41.138 -6.353 75.616 1.00 94.81 225 GLN A N 1
ATOM 1732 C CA . GLN A 1 225 ? -42.115 -7.366 76.017 1.00 94.81 225 GLN A CA 1
ATOM 1733 C C . GLN A 1 225 ? -41.764 -8.000 77.362 1.00 94.81 225 GLN A C 1
ATOM 1735 O O . GLN A 1 225 ? -42.671 -8.263 78.145 1.00 94.81 225 GLN A O 1
ATOM 1740 N N . LEU A 1 226 ? -40.476 -8.216 77.644 1.00 94.75 226 LEU A N 1
ATOM 1741 C CA . LEU A 1 226 ? -40.022 -8.710 78.944 1.00 94.75 226 LEU A CA 1
ATOM 1742 C C . LEU A 1 226 ? -40.301 -7.700 80.062 1.00 94.75 226 LEU A C 1
ATOM 1744 O O . LEU A 1 226 ? -40.868 -8.090 81.075 1.00 94.75 226 LEU A O 1
ATOM 1748 N N . VAL A 1 227 ? -40.004 -6.413 79.850 1.00 94.94 227 VAL A N 1
ATOM 1749 C CA . VAL A 1 227 ? -40.320 -5.353 80.830 1.00 94.94 227 VAL A CA 1
ATOM 1750 C C . VAL A 1 227 ? -41.826 -5.277 81.090 1.00 94.94 227 VAL A C 1
ATOM 1752 O O . VAL A 1 227 ? -42.254 -5.279 82.237 1.00 94.94 227 VAL A O 1
ATOM 1755 N N . LEU A 1 228 ? -42.651 -5.286 80.037 1.00 93.12 228 LEU A N 1
ATOM 1756 C CA . LEU A 1 228 ? -44.110 -5.303 80.189 1.00 93.12 228 LEU A CA 1
ATOM 1757 C C . LEU A 1 228 ? -44.603 -6.570 80.904 1.00 93.12 228 LEU A C 1
ATOM 1759 O O . LEU A 1 228 ? -45.568 -6.508 81.659 1.00 93.12 228 LEU A O 1
ATOM 1763 N N . ALA A 1 229 ? -43.975 -7.724 80.670 1.00 92.19 229 ALA A N 1
ATOM 1764 C CA . ALA A 1 229 ? -44.321 -8.960 81.365 1.00 92.19 229 ALA A CA 1
ATOM 1765 C C . ALA A 1 229 ? -43.975 -8.894 82.862 1.00 92.19 229 ALA A C 1
ATOM 1767 O O . ALA A 1 229 ? -44.760 -9.383 83.672 1.00 92.19 229 ALA A O 1
ATOM 1768 N N . GLU A 1 230 ? -42.851 -8.268 83.225 1.00 93.38 230 GLU A N 1
ATOM 1769 C CA . GLU A 1 230 ? -42.483 -7.982 84.618 1.00 93.38 230 GLU A CA 1
ATOM 1770 C C . GLU A 1 230 ? -43.493 -7.024 85.269 1.00 93.38 230 GLU A C 1
ATOM 1772 O O . GLU A 1 230 ? -44.038 -7.352 86.320 1.00 93.38 230 GLU A O 1
ATOM 1777 N N . GLU A 1 231 ? -43.851 -5.915 84.611 1.00 93.12 231 GLU A N 1
ATOM 1778 C CA . GLU A 1 231 ? -44.873 -4.977 85.108 1.00 93.12 231 GLU A CA 1
ATOM 1779 C C . GLU A 1 231 ? -46.241 -5.656 85.300 1.00 93.12 231 GLU A C 1
ATOM 1781 O O . GLU A 1 231 ? -46.926 -5.440 86.301 1.00 93.12 231 GLU A O 1
ATOM 1786 N N . VAL A 1 232 ? -46.656 -6.512 84.358 1.00 92.25 232 VAL A N 1
ATOM 1787 C CA . VAL A 1 232 ? -47.903 -7.286 84.476 1.00 92.25 232 VAL A CA 1
ATOM 1788 C C . VAL A 1 232 ? -47.827 -8.287 85.631 1.00 92.25 232 VAL A C 1
ATOM 1790 O O . VAL A 1 232 ? -48.832 -8.483 86.314 1.00 92.25 232 VAL A O 1
ATOM 1793 N N . ALA A 1 233 ? -46.669 -8.905 85.876 1.00 89.75 233 ALA A N 1
ATOM 1794 C CA . ALA A 1 233 ? -46.473 -9.799 87.014 1.00 89.75 233 ALA A CA 1
ATOM 1795 C C . ALA A 1 233 ? -46.554 -9.042 88.352 1.00 89.75 233 ALA A C 1
ATOM 1797 O O . ALA A 1 233 ? -47.273 -9.486 89.245 1.00 89.75 233 ALA A O 1
ATOM 1798 N N . GLU A 1 234 ? -45.922 -7.869 88.468 1.00 90.12 234 GLU A N 1
ATOM 1799 C CA . GLU A 1 234 ? -46.022 -7.001 89.655 1.00 90.12 234 GLU A CA 1
ATOM 1800 C C . GLU A 1 234 ? -47.463 -6.528 89.907 1.00 90.12 234 GLU A C 1
ATOM 1802 O O . GLU A 1 234 ? -47.950 -6.525 91.044 1.00 90.12 234 GLU A O 1
ATOM 1807 N N . LEU A 1 235 ? -48.185 -6.157 88.843 1.00 89.06 235 LEU A N 1
ATOM 1808 C CA . LEU A 1 235 ? -49.601 -5.797 88.928 1.00 89.06 235 LEU A CA 1
ATOM 1809 C C . LEU A 1 235 ? -50.463 -6.989 89.348 1.00 89.06 235 LEU A C 1
ATOM 1811 O O . LEU A 1 235 ? -51.392 -6.810 90.134 1.00 89.06 235 LEU A O 1
ATOM 1815 N N . ALA A 1 236 ? -50.166 -8.195 88.857 1.00 87.62 236 ALA A N 1
ATOM 1816 C CA . ALA A 1 236 ? -50.865 -9.412 89.252 1.00 87.62 236 ALA A CA 1
ATOM 1817 C C . ALA A 1 236 ? -50.624 -9.749 90.732 1.00 87.62 236 ALA A C 1
ATOM 1819 O O . ALA A 1 236 ? -51.582 -10.054 91.440 1.00 87.62 236 ALA A O 1
ATOM 1820 N N . GLU A 1 237 ? -49.388 -9.632 91.227 1.00 88.94 237 GLU A N 1
ATOM 1821 C CA . GLU A 1 237 ? -49.076 -9.783 92.656 1.00 88.94 237 GLU A CA 1
ATOM 1822 C C . GLU A 1 237 ? -49.810 -8.741 93.512 1.00 88.94 237 GLU A C 1
ATOM 1824 O O . GLU A 1 237 ? -50.401 -9.075 94.542 1.00 88.94 237 GLU A O 1
ATOM 1829 N N . SER A 1 238 ? -49.847 -7.488 93.054 1.00 86.25 238 SER A N 1
ATOM 1830 C CA . SER A 1 238 ? -50.592 -6.409 93.714 1.00 86.25 238 SER A CA 1
ATOM 1831 C C . SER A 1 238 ? -52.100 -6.688 93.752 1.00 86.25 238 SER A C 1
ATOM 1833 O O . SER A 1 238 ? -52.756 -6.424 94.759 1.00 86.25 238 SER A O 1
ATOM 1835 N N . LEU A 1 239 ? -52.655 -7.259 92.679 1.00 87.31 239 LEU A N 1
ATOM 1836 C CA . LEU A 1 239 ? -54.056 -7.679 92.597 1.00 87.31 239 LEU A CA 1
ATOM 1837 C C . LEU A 1 239 ? -54.378 -8.796 93.592 1.00 87.31 239 LEU A C 1
ATOM 1839 O O . LEU A 1 239 ? -55.387 -8.702 94.283 1.00 87.31 239 LEU A O 1
ATOM 1843 N N . VAL A 1 240 ? -53.505 -9.799 93.726 1.00 88.31 240 VAL A N 1
ATOM 1844 C CA . VAL A 1 240 ? -53.664 -10.871 94.725 1.00 88.31 240 VAL A CA 1
ATOM 1845 C C . VAL A 1 240 ? -53.675 -10.301 96.148 1.00 88.31 240 VAL A C 1
ATOM 1847 O O . VAL A 1 240 ? -54.499 -10.704 96.968 1.00 88.31 240 VAL A O 1
ATOM 1850 N N . LEU A 1 241 ? -52.810 -9.324 96.443 1.00 83.75 241 LEU A N 1
ATOM 1851 C CA . LEU A 1 241 ? -52.821 -8.608 97.724 1.00 83.75 241 LEU A CA 1
ATOM 1852 C C . LEU A 1 241 ? -54.136 -7.848 97.954 1.00 83.75 241 LEU A C 1
ATOM 1854 O O . LEU A 1 241 ? -54.678 -7.887 99.059 1.00 83.75 241 LEU A O 1
ATOM 1858 N N . CYS A 1 242 ? -54.668 -7.177 96.929 1.00 82.62 242 CYS A N 1
ATOM 1859 C CA . CYS A 1 242 ? -55.968 -6.512 97.017 1.00 82.62 242 CYS A CA 1
ATOM 1860 C C . CYS A 1 242 ? -57.120 -7.501 97.238 1.00 82.62 242 CYS A C 1
ATOM 1862 O O . CYS A 1 242 ? -57.999 -7.215 98.049 1.00 82.62 242 CYS A O 1
ATOM 1864 N N . ASP A 1 243 ? -57.111 -8.654 96.567 1.00 82.81 243 ASP A N 1
ATOM 1865 C CA . ASP A 1 243 ? -58.121 -9.700 96.757 1.00 82.81 243 ASP A CA 1
ATOM 1866 C C . ASP A 1 243 ? -58.087 -10.245 98.193 1.00 82.81 243 ASP A C 1
ATOM 1868 O O . ASP A 1 243 ? -59.136 -10.353 98.828 1.00 82.81 243 ASP A O 1
ATOM 1872 N N . MET A 1 244 ? -56.897 -10.473 98.765 1.00 81.81 244 MET A N 1
ATOM 1873 C CA . MET A 1 244 ? -56.757 -10.843 100.181 1.00 81.81 244 MET A CA 1
ATOM 1874 C C . MET A 1 244 ? -57.321 -9.771 101.127 1.00 81.81 244 MET A C 1
ATOM 1876 O O . MET A 1 244 ? -58.042 -10.091 102.070 1.00 81.81 244 MET A O 1
ATOM 1880 N N . GLN A 1 245 ? -57.037 -8.490 100.875 1.00 83.06 245 GLN A N 1
ATOM 1881 C CA . GLN A 1 245 ? -57.585 -7.389 101.679 1.00 83.06 245 GLN A CA 1
ATOM 1882 C C . GLN A 1 245 ? -59.110 -7.271 101.548 1.00 83.06 245 GLN A C 1
ATOM 1884 O O . GLN A 1 245 ? -59.794 -6.928 102.514 1.00 83.06 245 GLN A O 1
ATOM 1889 N N . LEU A 1 246 ? -59.661 -7.553 100.365 1.00 81.25 246 LEU A N 1
ATOM 1890 C CA . LEU A 1 246 ? -61.104 -7.607 100.142 1.00 81.25 246 LEU A CA 1
ATOM 1891 C C . LEU A 1 246 ? -61.747 -8.769 100.901 1.00 81.25 246 LEU A C 1
ATOM 1893 O O . LEU A 1 246 ? -62.809 -8.572 101.489 1.00 81.25 246 LEU A O 1
ATOM 1897 N N . GLU A 1 247 ? -61.111 -9.942 100.936 1.00 81.75 247 GLU A N 1
ATOM 1898 C CA . GLU A 1 247 ? -61.555 -11.073 101.757 1.00 81.75 247 GLU A CA 1
ATOM 1899 C C . GLU A 1 247 ? -61.542 -10.726 103.251 1.00 81.75 247 GLU A C 1
ATOM 1901 O O . GLU A 1 247 ? -62.542 -10.961 103.934 1.00 81.75 247 GLU A O 1
ATOM 1906 N N . GLU A 1 248 ? -60.477 -10.090 103.751 1.00 80.31 248 GLU A N 1
ATOM 1907 C CA . GLU A 1 248 ? -60.403 -9.601 105.137 1.00 80.31 248 GLU A CA 1
ATOM 1908 C C . GLU A 1 248 ? -61.522 -8.596 105.445 1.00 80.31 248 GLU A C 1
ATOM 1910 O O . GLU A 1 248 ? -62.193 -8.696 106.476 1.00 80.31 248 GLU A O 1
ATOM 1915 N N . LEU A 1 249 ? -61.778 -7.644 104.542 1.00 76.62 249 LEU A N 1
ATOM 1916 C CA . LEU A 1 249 ? -62.884 -6.693 104.675 1.00 76.62 249 LEU A CA 1
ATOM 1917 C C . LEU A 1 249 ? -64.244 -7.395 104.674 1.00 76.62 249 LEU A C 1
ATOM 1919 O O . LEU A 1 249 ? -65.107 -7.044 105.479 1.00 76.62 249 LEU A O 1
ATOM 1923 N N . HIS A 1 250 ? -64.438 -8.398 103.816 1.00 79.12 250 HIS A N 1
ATOM 1924 C CA . HIS A 1 250 ? -65.641 -9.227 103.801 1.00 79.12 250 HIS A CA 1
ATOM 1925 C C . HIS A 1 250 ? -65.813 -9.995 105.117 1.00 79.12 250 HIS A C 1
ATOM 1927 O O . HIS A 1 250 ? -66.925 -10.077 105.643 1.00 79.12 250 HIS A O 1
ATOM 1933 N N . GLU A 1 251 ? -64.730 -10.522 105.690 1.00 80.94 251 GLU A N 1
ATOM 1934 C CA . GLU A 1 251 ? -64.761 -11.202 106.982 1.00 80.94 251 GLU A CA 1
ATOM 1935 C C . GLU A 1 251 ? -65.113 -10.227 108.114 1.00 80.94 251 GLU A C 1
ATOM 1937 O O . GLU A 1 251 ? -65.984 -10.520 108.937 1.00 80.94 251 GLU A O 1
ATOM 1942 N N . VAL A 1 252 ? -64.515 -9.032 108.126 1.00 77.25 252 VAL A N 1
ATOM 1943 C CA . VAL A 1 252 ? -64.865 -7.956 109.065 1.00 77.25 252 VAL A CA 1
ATOM 1944 C C . VAL A 1 252 ? -66.329 -7.549 108.899 1.00 77.25 252 VAL A C 1
ATOM 1946 O O . VAL A 1 252 ? -67.044 -7.434 109.891 1.00 77.25 252 VAL A O 1
ATOM 1949 N N . GLN A 1 253 ? -66.818 -7.390 107.669 1.00 80.62 253 GLN A N 1
ATOM 1950 C CA . GLN A 1 253 ? -68.212 -7.050 107.391 1.00 80.62 253 GLN A CA 1
ATOM 1951 C C . GLN A 1 253 ? -69.174 -8.158 107.845 1.00 80.62 253 GLN A C 1
ATOM 1953 O O . GLN A 1 253 ? -70.224 -7.861 108.418 1.00 80.62 253 GLN A O 1
ATOM 1958 N N . SER A 1 254 ? -68.814 -9.428 107.653 1.00 79.56 254 SER A N 1
ATOM 1959 C CA . SER A 1 254 ? -69.559 -10.588 108.155 1.00 79.56 254 SER A CA 1
ATOM 1960 C C . SER A 1 254 ? -69.591 -10.621 109.689 1.00 79.56 254 SER A C 1
ATOM 1962 O O . SER A 1 254 ? -70.656 -10.780 110.292 1.00 79.56 254 SER A O 1
ATOM 1964 N N . ARG A 1 255 ? -68.456 -10.358 110.352 1.00 78.31 255 ARG A N 1
ATOM 1965 C CA . ARG A 1 255 ? -68.370 -10.205 111.816 1.00 78.31 255 ARG A CA 1
ATOM 1966 C C . ARG A 1 255 ? -69.212 -9.031 112.320 1.00 78.31 255 ARG A C 1
ATOM 1968 O O . ARG A 1 255 ? -69.940 -9.176 113.292 1.00 78.31 255 ARG A O 1
ATOM 1975 N N . CYS A 1 256 ? -69.187 -7.887 111.644 1.00 75.94 256 CYS A N 1
ATOM 1976 C CA . CYS A 1 256 ? -70.046 -6.748 111.968 1.00 75.94 256 CYS A CA 1
ATOM 1977 C C . CYS A 1 256 ? -71.531 -7.074 111.764 1.00 75.94 256 CYS A C 1
ATOM 1979 O O . CYS A 1 256 ? -72.356 -6.675 112.579 1.00 75.94 256 CYS A O 1
ATOM 1981 N N . SER A 1 257 ? -71.876 -7.824 110.715 1.00 76.25 257 SER A N 1
ATOM 1982 C CA . SER A 1 257 ? -73.255 -8.242 110.434 1.00 76.25 257 SER A CA 1
ATOM 1983 C C . SER A 1 257 ? -73.766 -9.222 111.489 1.00 76.25 257 SER A C 1
ATOM 1985 O O . SER A 1 257 ? -74.858 -9.034 112.016 1.00 76.25 257 SER A O 1
ATOM 1987 N N . THR A 1 258 ? -72.954 -10.208 111.875 1.00 74.62 258 THR A N 1
ATOM 1988 C CA . THR A 1 258 ? -73.270 -11.144 112.966 1.00 74.62 258 THR A CA 1
ATOM 1989 C C . THR A 1 258 ? -73.326 -10.448 114.325 1.00 74.62 258 THR A C 1
ATOM 1991 O O . THR A 1 258 ? -74.231 -10.736 115.099 1.00 74.62 258 THR A O 1
ATOM 1994 N N . LEU A 1 259 ? -72.446 -9.481 114.612 1.00 73.25 259 LEU A N 1
ATOM 1995 C CA . LEU A 1 259 ? -72.533 -8.636 115.810 1.00 73.25 259 LEU A CA 1
ATOM 1996 C C . LEU A 1 259 ? -73.779 -7.740 115.796 1.00 73.25 259 LEU A C 1
ATOM 1998 O O . LEU A 1 259 ? -74.400 -7.555 116.837 1.00 73.25 259 LEU A O 1
ATOM 2002 N N . ALA A 1 260 ? -74.186 -7.210 114.641 1.00 65.38 260 ALA A N 1
ATOM 2003 C CA . ALA A 1 260 ? -75.420 -6.441 114.492 1.00 65.38 260 ALA A CA 1
ATOM 2004 C C . ALA A 1 260 ? -76.671 -7.324 114.642 1.00 65.38 260 ALA A C 1
ATOM 2006 O O . ALA A 1 260 ? -77.660 -6.890 115.232 1.00 65.38 260 ALA A O 1
ATOM 2007 N N . GLU A 1 261 ? -76.640 -8.569 114.157 1.00 67.62 261 GLU A N 1
ATOM 2008 C CA . GLU A 1 261 ? -77.680 -9.570 114.416 1.00 67.62 261 GLU A CA 1
ATOM 2009 C C . GLU A 1 261 ? -77.702 -10.000 115.885 1.00 67.62 261 GLU A C 1
ATOM 2011 O O . GLU A 1 261 ? -78.778 -10.083 116.472 1.00 67.62 261 GLU A O 1
ATOM 2016 N N . GLN A 1 262 ? -76.540 -10.178 116.520 1.00 62.12 262 GLN A N 1
ATOM 2017 C CA . GLN A 1 262 ? -76.428 -10.428 117.957 1.00 62.12 262 GLN A CA 1
ATOM 2018 C C . GLN A 1 262 ? -76.956 -9.239 118.767 1.00 62.12 262 GLN A C 1
ATOM 2020 O O . GLN A 1 262 ? -77.727 -9.446 119.698 1.00 62.12 262 GLN A O 1
ATOM 2025 N N . ALA A 1 263 ? -76.661 -8.002 118.370 1.00 55.22 263 ALA A N 1
ATOM 2026 C CA . ALA A 1 263 ? -77.199 -6.795 118.991 1.00 55.22 263 ALA A CA 1
ATOM 2027 C C . ALA A 1 263 ? -78.714 -6.633 118.756 1.00 55.22 263 ALA A C 1
ATOM 2029 O O . ALA A 1 263 ? -79.429 -6.210 119.661 1.00 55.22 263 ALA A O 1
ATOM 2030 N N . LYS A 1 264 ? -79.238 -7.039 117.587 1.00 54.50 264 LYS A N 1
ATOM 2031 C CA . LYS A 1 264 ? -80.688 -7.174 117.345 1.00 54.50 264 LYS A CA 1
ATOM 2032 C C . LYS A 1 264 ? -81.314 -8.264 118.219 1.00 54.50 264 LYS A C 1
ATOM 2034 O O . LYS A 1 264 ? -82.426 -8.075 118.701 1.00 54.50 264 LYS A O 1
ATOM 2039 N N . SER A 1 265 ? -80.610 -9.374 118.444 1.00 51.09 265 SER A N 1
ATOM 2040 C CA . SER A 1 265 ? -81.058 -10.471 119.314 1.00 51.09 265 SER A CA 1
ATOM 2041 C C . SER A 1 265 ? -80.937 -10.145 120.810 1.00 51.09 265 SER A C 1
ATOM 2043 O O . SER A 1 265 ? -81.627 -10.754 121.621 1.00 51.09 265 SER A O 1
ATOM 2045 N N . GLN A 1 266 ? -80.108 -9.158 121.173 1.00 43.06 266 GLN A N 1
ATOM 2046 C CA . GLN A 1 266 ? -79.904 -8.663 122.539 1.00 43.06 266 GLN A CA 1
ATOM 2047 C C . GLN A 1 266 ? -80.603 -7.330 122.841 1.00 43.06 266 GLN A C 1
ATOM 2049 O O . GLN A 1 266 ? -80.344 -6.716 123.875 1.00 43.06 266 GLN A O 1
ATOM 2054 N N . ALA A 1 267 ? -81.568 -6.914 122.021 1.00 42.25 267 ALA A N 1
ATOM 2055 C CA . ALA A 1 267 ? -82.564 -5.966 122.497 1.00 42.25 267 ALA A CA 1
ATOM 2056 C C . ALA A 1 267 ? -83.357 -6.627 123.661 1.00 42.25 267 ALA A C 1
ATOM 2058 O O . ALA A 1 267 ? -84.002 -7.644 123.434 1.00 42.25 267 ALA A O 1
ATOM 2059 N N . ILE A 1 268 ? -83.416 -6.174 124.924 1.00 43.22 268 ILE A N 1
ATOM 2060 C CA . ILE A 1 268 ? -83.176 -4.853 125.544 1.00 43.22 268 ILE A CA 1
ATOM 2061 C C . ILE A 1 268 ? -83.249 -3.720 124.524 1.00 43.22 268 ILE A C 1
ATOM 2063 O O . ILE A 1 268 ? -82.260 -3.130 124.097 1.00 43.22 268 ILE A O 1
ATOM 2067 N N . GLY A 1 269 ? -84.479 -3.509 124.059 1.00 40.03 269 GLY A N 1
ATOM 2068 C CA . GLY A 1 269 ? -84.834 -2.473 123.107 1.00 40.03 269 GLY A CA 1
ATOM 2069 C C . GLY A 1 269 ? -84.456 -1.077 123.591 1.00 40.03 269 GLY A C 1
ATOM 2070 O O . GLY A 1 269 ? -84.492 -0.776 124.781 1.00 40.03 269 GLY A O 1
ATOM 2071 N N . GLY A 1 270 ? -84.121 -0.222 122.629 1.00 43.22 270 GLY A N 1
ATOM 2072 C CA . GLY A 1 270 ? -83.918 1.196 122.882 1.00 43.22 270 GLY A CA 1
ATOM 2073 C C . GLY A 1 270 ? -83.340 1.940 121.691 1.00 43.22 270 GLY A C 1
ATOM 2074 O O . GLY A 1 270 ? -84.060 2.681 121.036 1.00 43.22 270 GLY A O 1
ATOM 2075 N N . GLU A 1 271 ? -82.051 1.757 121.390 1.00 47.22 271 GLU A N 1
ATOM 2076 C CA . GLU A 1 271 ? -81.324 2.828 120.677 1.00 47.22 271 GLU A CA 1
ATOM 2077 C C . GLU A 1 271 ? -80.495 2.415 119.445 1.00 47.22 271 GLU A C 1
ATOM 2079 O O . GLU A 1 271 ? -79.979 3.279 118.741 1.00 47.22 271 GLU A O 1
ATOM 2084 N N . LEU A 1 272 ? -80.438 1.134 119.064 1.00 42.97 272 LEU A N 1
ATOM 2085 C CA . LEU A 1 272 ? -79.629 0.686 117.909 1.00 42.97 272 LEU A CA 1
ATOM 2086 C C . LEU A 1 272 ? -80.348 0.686 116.543 1.00 42.97 272 LEU A C 1
ATOM 2088 O O . LEU A 1 272 ? -79.736 0.359 115.527 1.00 42.97 272 LEU A O 1
ATOM 2092 N N . SER A 1 273 ? -81.609 1.133 116.467 1.00 45.72 273 SER A N 1
ATOM 2093 C CA . SER A 1 273 ? -82.292 1.364 115.174 1.00 45.72 273 SER A CA 1
ATOM 2094 C C . SER A 1 273 ? -81.747 2.566 114.394 1.00 45.72 273 SER A C 1
ATOM 2096 O O . SER A 1 273 ? -82.054 2.703 113.215 1.00 45.72 273 SER A O 1
ATOM 2098 N N . ARG A 1 274 ? -80.917 3.423 115.007 1.00 47.91 274 ARG A N 1
ATOM 2099 C CA . ARG A 1 274 ? -80.365 4.606 114.328 1.00 47.91 274 ARG A CA 1
ATOM 2100 C C . ARG A 1 274 ? -79.057 4.343 113.573 1.00 47.91 274 ARG A C 1
ATOM 2102 O O . ARG A 1 274 ? -78.824 4.985 112.561 1.00 47.91 274 ARG A O 1
ATOM 2109 N N . VAL A 1 275 ? -78.258 3.354 113.987 1.00 48.03 275 VAL A N 1
ATOM 2110 C CA . VAL A 1 275 ? -76.971 3.025 113.332 1.00 48.03 275 VAL A CA 1
ATOM 2111 C C . VAL A 1 275 ? -77.156 2.066 112.147 1.00 48.03 275 VAL A C 1
ATOM 2113 O O . VAL A 1 275 ? -76.456 2.164 111.144 1.00 48.03 275 VAL A O 1
ATOM 2116 N N . ALA A 1 276 ? -78.166 1.189 112.187 1.00 45.59 276 ALA A N 1
ATOM 2117 C CA . ALA A 1 276 ? -78.475 0.288 111.070 1.00 45.59 276 ALA A CA 1
ATOM 2118 C C . ALA A 1 276 ? -79.014 1.015 109.817 1.00 45.59 276 ALA A C 1
ATOM 2120 O O . ALA A 1 276 ? -78.977 0.452 108.725 1.00 45.59 276 ALA A O 1
ATOM 2121 N N . GLN A 1 277 ? -79.486 2.259 109.960 1.00 47.16 277 GLN A N 1
ATOM 2122 C CA . GLN A 1 277 ? -79.991 3.070 108.849 1.00 47.16 277 GLN A CA 1
ATOM 2123 C C . GLN A 1 277 ? -78.889 3.895 108.155 1.00 47.16 277 GLN A C 1
ATOM 2125 O O . GLN A 1 277 ? -79.077 4.296 107.011 1.00 47.16 277 GLN A O 1
ATOM 2130 N N . GLU A 1 278 ? -77.720 4.080 108.783 1.00 46.62 278 GLU A N 1
ATOM 2131 C CA . GLU A 1 278 ? -76.557 4.741 108.160 1.00 46.62 278 GLU A CA 1
ATOM 2132 C C . GLU A 1 278 ? -75.675 3.776 107.345 1.00 46.62 278 GLU A C 1
ATOM 2134 O O . GLU A 1 278 ? -74.934 4.212 106.471 1.00 46.62 278 GLU A O 1
ATOM 2139 N N . LEU A 1 279 ? -75.799 2.459 107.554 1.00 45.91 279 LEU A N 1
ATOM 2140 C CA . LEU A 1 279 ? -75.033 1.435 106.822 1.00 45.91 279 LEU A CA 1
ATOM 2141 C C . LEU A 1 279 ? -75.784 0.813 105.627 1.00 45.91 279 LEU A C 1
ATOM 2143 O O . LEU A 1 279 ? -75.210 0.001 104.905 1.00 45.91 279 LEU A O 1
ATOM 2147 N N . GLN A 1 280 ? -77.048 1.188 105.385 1.00 43.84 280 GLN A N 1
ATOM 2148 C CA . GLN A 1 280 ? -77.841 0.721 104.230 1.00 43.84 280 GLN A CA 1
ATOM 2149 C C . GLN A 1 280 ? -77.783 1.637 102.999 1.00 43.84 280 GLN A C 1
ATOM 2151 O O . GLN A 1 280 ? -78.385 1.320 101.973 1.00 43.84 280 GLN A O 1
ATOM 2156 N N . SER A 1 281 ? -77.015 2.725 103.048 1.00 48.06 281 SER A N 1
ATOM 21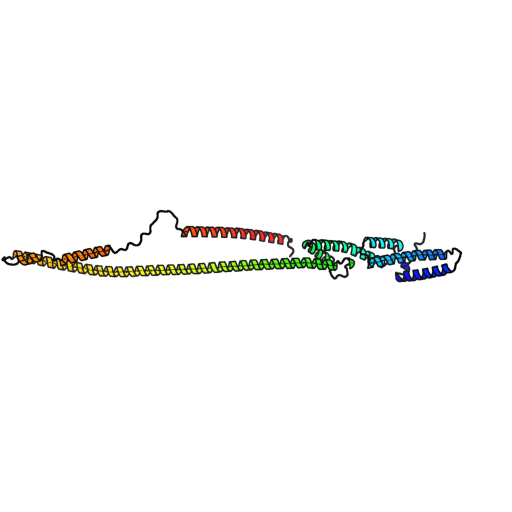57 C CA . SER A 1 281 ? -76.607 3.454 101.849 1.00 48.06 281 SER A CA 1
ATOM 2158 C C . SER A 1 281 ? -75.092 3.345 101.696 1.00 48.06 281 SER A C 1
ATOM 2160 O O . SER A 1 281 ? -74.383 3.902 102.537 1.00 48.06 281 SER A O 1
ATOM 2162 N N . PRO A 1 282 ? -74.549 2.691 100.650 1.00 43.47 282 PRO A N 1
ATOM 2163 C CA . PRO A 1 282 ? -73.178 2.988 100.265 1.00 43.47 282 PRO A CA 1
ATOM 2164 C C . PRO A 1 282 ? -73.136 4.494 99.990 1.00 43.47 282 PRO A C 1
ATOM 2166 O O . PRO A 1 282 ? -73.898 4.996 99.161 1.00 43.47 282 PRO A O 1
ATOM 2169 N N . GLY A 1 283 ? -72.330 5.227 100.761 1.00 47.69 283 GLY A N 1
ATOM 2170 C CA . GLY A 1 283 ? -72.210 6.672 100.605 1.00 47.69 283 GLY A CA 1
ATOM 2171 C C . GLY A 1 283 ? -71.903 7.031 99.143 1.00 47.69 283 GLY A C 1
ATOM 2172 O O . GLY A 1 283 ? -71.277 6.230 98.438 1.00 47.69 283 GLY A O 1
ATOM 2173 N N . PRO A 1 284 ? -72.326 8.216 98.667 1.00 53.69 284 PRO A N 1
ATOM 2174 C CA . PRO A 1 284 ? -72.142 8.648 97.278 1.00 53.69 284 PRO A CA 1
ATOM 2175 C C . PRO A 1 284 ? -70.688 8.535 96.787 1.00 53.69 284 PRO A C 1
ATOM 2177 O O . PRO A 1 284 ? -70.465 8.367 95.591 1.00 53.69 284 PRO A O 1
ATOM 2180 N N . ASP A 1 285 ? -69.713 8.510 97.697 1.00 51.03 285 ASP A N 1
ATOM 2181 C CA . ASP A 1 285 ? -68.293 8.346 97.392 1.00 51.03 285 ASP A CA 1
ATOM 2182 C C . ASP A 1 285 ? -67.899 6.930 96.933 1.00 51.03 285 ASP A C 1
ATOM 2184 O O . ASP A 1 285 ? -67.034 6.806 96.071 1.00 51.03 285 ASP A O 1
ATOM 2188 N N . LEU A 1 286 ? -68.556 5.858 97.400 1.00 47.62 286 LEU A N 1
ATOM 2189 C CA . LEU A 1 286 ? -68.269 4.483 96.945 1.00 47.62 286 LEU A CA 1
ATOM 2190 C C . LEU A 1 286 ? -68.890 4.185 95.575 1.00 47.62 286 LEU A C 1
ATOM 2192 O O . LEU A 1 286 ? -68.266 3.529 94.741 1.00 47.62 286 LEU A O 1
ATOM 2196 N N . MET A 1 287 ? -70.081 4.726 95.299 1.00 52.69 287 MET A N 1
ATOM 2197 C CA . MET A 1 287 ? -70.671 4.685 93.953 1.00 52.69 287 MET A CA 1
ATOM 2198 C C . MET A 1 287 ? -69.899 5.584 92.977 1.00 52.69 287 MET A C 1
ATOM 2200 O O . MET A 1 287 ? -69.729 5.208 91.818 1.00 52.69 287 MET A O 1
ATOM 2204 N N . ALA A 1 288 ? -69.352 6.717 93.435 1.00 53.78 288 ALA A N 1
ATOM 2205 C CA . ALA A 1 288 ? -68.450 7.545 92.636 1.00 53.78 288 ALA A CA 1
ATOM 2206 C C . ALA A 1 288 ? -67.105 6.850 92.362 1.00 53.78 288 ALA A C 1
ATOM 2208 O O . ALA A 1 288 ? -66.574 6.983 91.262 1.00 53.78 288 ALA A O 1
ATOM 2209 N N . LEU A 1 289 ? -66.568 6.069 93.307 1.00 51.59 289 LEU A N 1
ATOM 2210 C CA . LEU A 1 289 ? -65.336 5.299 93.105 1.00 51.59 289 LEU A CA 1
ATOM 2211 C C . LEU A 1 289 ? -65.560 4.101 92.165 1.00 51.59 289 LEU A C 1
ATOM 2213 O O . LEU A 1 289 ? -64.752 3.871 91.270 1.00 51.59 289 LEU A O 1
ATOM 2217 N N . ALA A 1 290 ? -66.693 3.402 92.287 1.00 53.66 290 ALA A N 1
ATOM 2218 C CA . ALA A 1 290 ? -67.085 2.327 91.371 1.00 53.66 290 ALA A CA 1
ATOM 2219 C C . ALA A 1 290 ? -67.416 2.840 89.954 1.00 53.66 290 ALA A C 1
ATOM 2221 O O . ALA A 1 290 ? -67.110 2.156 88.978 1.00 53.66 290 ALA A O 1
ATOM 2222 N N . SER A 1 291 ? -67.991 4.045 89.828 1.00 58.28 291 SER A N 1
ATOM 2223 C CA . SER A 1 291 ? -68.152 4.749 88.545 1.00 58.28 291 SER A CA 1
ATOM 2224 C C . SER A 1 291 ? -66.794 5.101 87.948 1.00 58.28 291 SER A C 1
ATOM 2226 O O . SER A 1 291 ? -66.524 4.724 86.818 1.00 58.28 291 SER A O 1
ATOM 2228 N N . ARG A 1 292 ? -65.890 5.720 88.722 1.00 60.88 292 ARG A N 1
ATOM 2229 C CA . ARG A 1 292 ? -64.552 6.108 88.243 1.00 60.88 292 ARG A CA 1
ATOM 2230 C C . ARG A 1 292 ? -63.685 4.913 87.849 1.00 60.88 292 ARG A C 1
ATOM 2232 O O . ARG A 1 292 ? -62.935 5.019 86.889 1.00 60.88 292 ARG A O 1
ATOM 2239 N N . LEU A 1 293 ? -63.798 3.777 88.540 1.00 58.50 293 LEU A N 1
ATOM 2240 C CA . LEU A 1 293 ? -63.107 2.539 88.160 1.00 58.50 293 LEU A CA 1
ATOM 2241 C C . LEU A 1 293 ? -63.709 1.894 86.901 1.00 58.50 293 LEU A C 1
ATOM 2243 O O . LEU A 1 293 ? -62.979 1.282 86.123 1.00 58.50 293 LEU A O 1
ATOM 2247 N N . ARG A 1 294 ? -65.017 2.057 86.662 1.00 60.88 294 ARG A N 1
ATOM 2248 C CA . ARG A 1 294 ? -65.680 1.612 85.427 1.00 60.88 294 ARG A CA 1
ATOM 2249 C C . ARG A 1 294 ? -65.313 2.513 84.242 1.00 60.88 294 ARG A C 1
ATOM 2251 O O . ARG A 1 294 ? -64.908 1.997 83.209 1.00 60.88 294 ARG A O 1
ATOM 2258 N N . ASP A 1 295 ? -65.311 3.828 84.447 1.00 59.56 295 ASP A N 1
ATOM 2259 C CA . ASP A 1 295 ? -64.907 4.826 83.451 1.00 59.56 295 ASP A CA 1
ATOM 2260 C C . ASP A 1 295 ? -63.404 4.726 83.117 1.00 59.56 295 ASP A C 1
ATOM 2262 O O . ASP A 1 295 ? -63.019 4.863 81.959 1.00 59.56 295 ASP A O 1
ATOM 2266 N N . ALA A 1 296 ? -62.542 4.417 84.096 1.00 50.94 296 ALA A N 1
ATOM 2267 C CA . ALA A 1 296 ? -61.116 4.165 83.866 1.00 50.94 296 ALA A CA 1
ATOM 2268 C C . ALA A 1 296 ? -60.871 2.859 83.089 1.00 50.94 296 ALA A C 1
ATOM 2270 O O . ALA A 1 296 ? -60.024 2.824 82.199 1.00 50.94 296 ALA A O 1
ATOM 2271 N N . ARG A 1 297 ? -61.649 1.804 83.363 1.00 51.25 297 ARG A N 1
ATOM 2272 C CA . ARG A 1 297 ? -61.602 0.540 82.612 1.00 51.25 297 ARG A CA 1
ATOM 2273 C C . ARG A 1 297 ? -62.078 0.710 81.164 1.00 51.25 297 ARG A C 1
ATOM 2275 O O . ARG A 1 297 ? -61.464 0.144 80.261 1.00 51.25 297 ARG A O 1
ATOM 2282 N N . ASP A 1 298 ? -63.120 1.505 80.933 1.00 51.50 298 ASP A N 1
ATOM 2283 C CA . ASP A 1 298 ? -63.634 1.783 79.586 1.00 51.50 298 ASP A CA 1
ATOM 2284 C C . ASP A 1 298 ? -62.716 2.753 78.809 1.00 51.50 298 ASP A C 1
ATOM 2286 O O . ASP A 1 298 ? -62.520 2.587 77.603 1.00 51.50 298 ASP A O 1
ATOM 2290 N N . ALA A 1 299 ? -62.039 3.687 79.491 1.00 51.22 299 ALA A N 1
ATOM 2291 C CA . ALA A 1 299 ? -61.007 4.541 78.894 1.00 51.22 299 ALA A CA 1
ATOM 2292 C C . ALA A 1 299 ? -59.748 3.755 78.471 1.00 51.22 299 ALA A C 1
ATOM 2294 O O . ALA A 1 299 ? -59.200 4.021 77.400 1.00 51.22 299 ALA A O 1
ATOM 2295 N N . SER A 1 300 ? -59.330 2.741 79.241 1.00 48.22 300 SER A N 1
ATOM 2296 C CA . SER A 1 300 ? -58.213 1.849 78.877 1.00 48.22 300 SER A CA 1
ATOM 2297 C C . SER A 1 300 ? -58.536 0.899 77.715 1.00 48.22 300 SER A C 1
ATOM 2299 O O . SER A 1 300 ? -57.626 0.448 77.024 1.00 48.22 300 SER A O 1
ATOM 2301 N N . LEU A 1 301 ? -59.817 0.615 77.455 1.00 46.84 301 LEU A N 1
ATOM 2302 C CA . LEU A 1 301 ? -60.257 -0.141 76.274 1.00 46.84 301 LEU A CA 1
ATOM 2303 C C . LEU A 1 301 ? -60.456 0.752 75.034 1.00 46.84 301 LEU A C 1
ATOM 2305 O O . LEU A 1 301 ? -60.436 0.246 73.912 1.00 46.84 301 LEU A O 1
ATOM 2309 N N . SER A 1 302 ? -60.599 2.071 75.218 1.00 45.81 302 SER A N 1
ATOM 2310 C CA . SER A 1 302 ? -60.840 3.044 74.144 1.00 45.81 302 SER A CA 1
ATOM 2311 C C . SER A 1 302 ? -59.579 3.761 73.628 1.00 45.81 302 SER A C 1
ATOM 2313 O O . SER A 1 302 ? -59.676 4.492 72.643 1.00 45.81 302 SER A O 1
ATOM 2315 N N . SER A 1 303 ? -58.397 3.558 74.225 1.00 41.16 303 SER A N 1
ATOM 2316 C CA . SER A 1 303 ? -57.127 4.154 73.764 1.00 41.16 303 SER A CA 1
ATOM 2317 C C . SER A 1 303 ? -56.312 3.231 72.848 1.00 41.16 303 SER A C 1
ATOM 2319 O O . SER A 1 303 ? -55.080 3.228 72.886 1.00 41.16 303 SER A O 1
ATOM 2321 N N . ARG A 1 304 ? -56.984 2.424 72.021 1.00 41.34 304 ARG A N 1
ATOM 2322 C CA . ARG A 1 304 ? -56.345 1.743 70.892 1.00 41.34 304 ARG A CA 1
ATOM 2323 C C . ARG A 1 304 ? -56.525 2.635 69.671 1.00 41.34 304 ARG A C 1
ATOM 2325 O O . ARG A 1 304 ? -57.613 2.704 69.107 1.00 41.34 304 ARG A O 1
ATOM 2332 N N . GLU A 1 305 ? -55.468 3.366 69.328 1.00 40.06 305 GLU A N 1
ATOM 2333 C CA . GLU A 1 305 ? -55.405 4.197 68.127 1.00 40.06 305 GLU A CA 1
ATOM 2334 C C . GLU A 1 305 ? -55.930 3.431 66.899 1.00 40.06 305 GLU A C 1
ATOM 2336 O O . GLU A 1 305 ? -55.532 2.278 66.681 1.00 40.06 305 GLU A O 1
ATOM 2341 N N . PRO A 1 306 ? -56.783 4.043 66.059 1.00 43.81 306 PRO A N 1
ATOM 2342 C CA . PRO A 1 306 ? -57.042 3.523 64.732 1.00 43.81 306 PRO A CA 1
ATOM 2343 C C . PRO A 1 306 ? -55.797 3.795 63.882 1.00 43.81 306 PRO A C 1
ATOM 2345 O O . PRO A 1 306 ? -55.637 4.854 63.278 1.00 43.81 306 PRO A O 1
ATOM 2348 N N . GLY A 1 307 ? -54.883 2.824 63.869 1.00 38.81 307 GLY A N 1
ATOM 2349 C CA . GLY A 1 307 ? -53.855 2.725 62.843 1.00 38.81 307 GLY A CA 1
ATOM 2350 C C . GLY A 1 307 ? -54.530 2.704 61.473 1.00 38.81 307 GLY A C 1
ATOM 2351 O O . GLY A 1 307 ? -55.451 1.922 61.244 1.00 38.81 307 GLY A O 1
ATOM 2352 N N . GLY A 1 308 ? -54.092 3.623 60.615 1.00 39.25 308 GLY A N 1
ATOM 2353 C CA . GLY A 1 308 ? -54.732 4.006 59.364 1.00 39.25 308 GLY A CA 1
ATOM 2354 C C . GLY A 1 308 ? -55.241 2.852 58.502 1.00 39.25 308 GLY A C 1
ATOM 2355 O O . GLY A 1 308 ? -54.506 1.929 58.151 1.00 39.25 308 GLY A O 1
ATOM 2356 N N . GLU A 1 309 ? -56.502 2.990 58.095 1.00 36.72 309 GLU A N 1
ATOM 2357 C CA . GLU A 1 309 ? -57.071 2.360 56.911 1.00 36.72 309 GLU A CA 1
ATOM 2358 C C . GLU A 1 309 ? -56.210 2.706 55.689 1.00 36.72 309 GLU A C 1
ATOM 2360 O O . GLU A 1 309 ? -56.292 3.789 55.109 1.00 36.72 309 GLU A O 1
ATOM 2365 N N . LEU A 1 310 ? -55.380 1.753 55.272 1.00 37.31 310 LEU A N 1
ATOM 2366 C CA . LEU A 1 310 ? -54.997 1.640 53.876 1.00 37.31 310 LEU A CA 1
ATOM 2367 C C . LEU A 1 310 ? -56.222 1.122 53.126 1.00 37.31 310 LEU A C 1
ATOM 2369 O O . LEU A 1 310 ? -56.608 -0.039 53.265 1.00 37.31 310 LEU A O 1
ATOM 2373 N N . ALA A 1 311 ? -56.825 2.012 52.342 1.00 37.47 311 ALA A N 1
ATOM 2374 C CA . ALA A 1 311 ? -57.791 1.676 51.316 1.00 37.47 311 ALA A CA 1
ATOM 2375 C C . ALA A 1 311 ? -57.207 0.583 50.404 1.00 37.47 311 ALA A C 1
ATOM 2377 O O . ALA A 1 311 ? -56.337 0.837 49.570 1.00 37.47 311 ALA A O 1
ATOM 2378 N N . LEU A 1 312 ? -57.680 -0.649 50.583 1.00 41.59 312 LEU A N 1
ATOM 2379 C CA . LEU A 1 312 ? -57.566 -1.700 49.584 1.00 41.59 312 LEU A CA 1
ATOM 2380 C C . LEU A 1 312 ? -58.612 -1.400 48.516 1.00 41.59 312 LEU A C 1
ATOM 2382 O O . LEU A 1 312 ? -59.759 -1.834 48.605 1.00 41.59 312 LEU A O 1
ATOM 2386 N N . ASP A 1 313 ? -58.201 -0.608 47.530 1.00 35.41 313 ASP A N 1
ATOM 2387 C CA . ASP A 1 313 ? -58.942 -0.488 46.287 1.00 35.41 313 ASP A CA 1
ATOM 2388 C C . ASP A 1 313 ? -58.879 -1.836 45.561 1.00 35.41 313 ASP A C 1
ATOM 2390 O O . ASP A 1 313 ? -57.810 -2.410 45.322 1.00 35.41 313 ASP A O 1
ATOM 2394 N N . GLY A 1 314 ? -60.059 -2.371 45.270 1.00 40.31 314 GLY A N 1
ATOM 2395 C CA . GLY A 1 314 ? -60.254 -3.621 44.563 1.00 40.31 314 GLY A CA 1
ATOM 2396 C C . GLY A 1 314 ? -59.881 -3.457 43.099 1.00 40.31 314 GLY A C 1
ATOM 2397 O O . GLY A 1 314 ? -60.743 -3.322 42.238 1.00 40.31 314 GLY A O 1
ATOM 2398 N N . SER A 1 315 ? -58.591 -3.529 42.796 1.00 40.81 315 SER A N 1
ATOM 2399 C CA . SER A 1 315 ? -58.118 -3.820 41.450 1.00 40.81 315 SER A CA 1
ATOM 2400 C C . SER A 1 315 ? -56.974 -4.825 41.534 1.00 40.81 315 SER A C 1
ATOM 2402 O O . SER A 1 315 ? -55.974 -4.620 42.216 1.00 40.81 315 SER A O 1
ATOM 2404 N N . GLY A 1 316 ? -57.154 -5.970 40.874 1.00 43.59 316 GLY A N 1
ATOM 2405 C CA . GLY A 1 316 ? -56.167 -7.044 40.768 1.00 43.59 316 GLY A CA 1
ATOM 2406 C C . GLY A 1 316 ? -54.962 -6.649 39.913 1.00 43.59 316 GLY A C 1
ATOM 2407 O O . GLY A 1 316 ? -54.721 -7.250 38.870 1.00 43.59 316 GLY A O 1
ATOM 2408 N N . GLY A 1 317 ? -54.218 -5.630 40.338 1.00 42.66 317 GLY A N 1
ATOM 2409 C CA . GLY A 1 317 ? -52.947 -5.221 39.762 1.00 42.66 317 GLY A CA 1
ATOM 2410 C C . GLY A 1 317 ? -51.793 -5.846 40.537 1.00 42.66 317 GLY A C 1
ATOM 2411 O O . GLY A 1 317 ? -51.575 -5.535 41.705 1.00 42.66 317 GLY A O 1
ATOM 2412 N N . LEU A 1 318 ? -51.040 -6.730 39.882 1.00 41.81 318 LEU A N 1
ATOM 2413 C CA . LEU A 1 318 ? -49.724 -7.162 40.350 1.00 41.81 318 LEU A CA 1
ATOM 2414 C C . LEU A 1 318 ? -48.869 -5.936 40.724 1.00 41.81 318 LEU A C 1
ATOM 2416 O O . LEU A 1 318 ? -48.649 -5.061 39.892 1.00 41.81 318 LEU A O 1
ATOM 2420 N N . LEU A 1 319 ? -48.383 -5.919 41.968 1.00 44.66 319 LEU A N 1
ATOM 2421 C CA . LEU A 1 319 ? -47.432 -4.962 42.544 1.00 44.66 319 LEU A CA 1
ATOM 2422 C C . LEU A 1 319 ? -46.402 -4.434 41.515 1.00 44.66 319 LEU A C 1
ATOM 2424 O O . LEU A 1 319 ? -45.543 -5.181 41.038 1.00 44.66 319 LEU A O 1
ATOM 2428 N N . GLU A 1 320 ? -46.445 -3.123 41.244 1.00 54.47 320 GLU A N 1
ATOM 2429 C CA . GLU A 1 320 ? -45.542 -2.365 40.353 1.00 54.47 320 GLU A CA 1
ATOM 2430 C C . GLU A 1 320 ? -44.020 -2.612 40.499 1.00 54.47 320 GLU A C 1
ATOM 2432 O O . GLU A 1 320 ? -43.328 -2.562 39.479 1.00 54.47 320 GLU A O 1
ATOM 2437 N N . PRO A 1 321 ? -43.424 -2.917 41.673 1.00 54.00 321 PRO A N 1
ATOM 2438 C CA . PRO A 1 321 ? -41.991 -3.234 41.712 1.00 54.00 321 PRO A CA 1
ATOM 2439 C C . PRO A 1 321 ? -41.644 -4.555 41.001 1.00 54.00 321 PRO A C 1
ATOM 2441 O O . PRO A 1 321 ? -40.523 -4.722 40.516 1.00 54.00 321 PRO A O 1
ATOM 2444 N N . GLY A 1 322 ? -42.597 -5.487 40.889 1.00 45.88 322 GLY A N 1
ATOM 2445 C CA . GLY A 1 322 ? -42.398 -6.770 40.214 1.00 45.88 322 GLY A CA 1
ATOM 2446 C C . GLY A 1 322 ? -42.386 -6.655 38.690 1.00 45.88 322 GLY A C 1
ATOM 2447 O O . GLY A 1 322 ? -41.557 -7.288 38.038 1.00 45.88 322 GLY A O 1
ATOM 2448 N N . SER A 1 323 ? -43.251 -5.815 38.112 1.00 55.19 323 SER A N 1
ATOM 2449 C CA . SER A 1 323 ? -43.328 -5.608 36.658 1.00 55.19 323 SER A CA 1
ATOM 2450 C C . SER A 1 323 ? -42.111 -4.850 36.117 1.00 55.19 323 SER A C 1
ATOM 2452 O O . SER A 1 323 ? -41.593 -5.193 35.051 1.00 55.19 323 SER A O 1
ATOM 2454 N N . GLN A 1 324 ? -41.575 -3.893 36.883 1.00 61.75 324 GLN A N 1
ATOM 2455 C CA . GLN A 1 324 ? -40.327 -3.208 36.535 1.00 61.75 324 GLN A CA 1
ATOM 2456 C C . GLN A 1 324 ? -39.123 -4.158 36.559 1.00 61.75 324 GLN A C 1
ATOM 2458 O O . GLN A 1 324 ? -38.320 -4.137 35.621 1.00 61.75 324 GLN A O 1
ATOM 2463 N N . LEU A 1 325 ? -39.026 -5.034 37.567 1.00 61.94 325 LEU A N 1
ATOM 2464 C CA . LEU A 1 325 ? -37.986 -6.066 37.635 1.00 61.94 325 LEU A CA 1
ATOM 2465 C C . LEU A 1 325 ? -38.096 -7.069 36.482 1.00 61.94 325 LEU A C 1
ATOM 2467 O O . LEU A 1 325 ? -37.084 -7.399 35.870 1.00 61.94 325 LEU A O 1
ATOM 2471 N N . LEU A 1 326 ? -39.310 -7.501 36.131 1.00 66.38 326 LEU A N 1
ATOM 2472 C CA . LEU A 1 326 ? -39.536 -8.403 35.000 1.00 66.38 326 LEU A CA 1
ATOM 2473 C C . LEU A 1 326 ? -39.126 -7.761 33.667 1.00 66.38 326 LEU A C 1
ATOM 2475 O O . LEU A 1 326 ? -38.463 -8.411 32.860 1.00 66.38 326 LEU A O 1
ATOM 2479 N N . SER A 1 327 ? -39.425 -6.472 33.468 1.00 77.12 327 SER A N 1
ATOM 2480 C CA . SER A 1 327 ? -38.989 -5.744 32.267 1.00 77.12 327 SER A CA 1
ATOM 2481 C C . SER A 1 327 ? -37.464 -5.574 32.202 1.00 77.12 327 SER A C 1
ATOM 2483 O O . SER A 1 327 ? -36.875 -5.731 31.134 1.00 77.12 327 SER A O 1
ATOM 2485 N N . GLN A 1 328 ? -36.796 -5.333 33.339 1.00 77.25 328 GLN A N 1
ATOM 2486 C CA . GLN A 1 328 ? -35.333 -5.235 33.395 1.00 77.25 328 GLN A CA 1
ATOM 2487 C C . GLN A 1 328 ? -34.664 -6.584 33.129 1.00 77.25 328 GLN A C 1
ATOM 2489 O O . GLN A 1 328 ? -33.663 -6.638 32.417 1.00 77.25 328 GLN A O 1
ATOM 2494 N N . VAL A 1 329 ? -35.223 -7.677 33.654 1.00 74.38 329 VAL A N 1
ATOM 2495 C CA . VAL A 1 329 ? -34.725 -9.031 33.378 1.00 74.38 329 VAL A CA 1
ATOM 2496 C C . VAL A 1 329 ? -34.889 -9.371 31.896 1.00 74.38 329 VAL A C 1
ATOM 2498 O O . VAL A 1 329 ? -33.937 -9.854 31.290 1.00 74.38 329 VAL A O 1
ATOM 2501 N N . GLN A 1 330 ? -36.028 -9.034 31.281 1.00 83.00 330 GLN A N 1
ATOM 2502 C CA . GLN A 1 330 ? -36.247 -9.235 29.844 1.00 83.00 330 GLN A CA 1
ATOM 2503 C C . GLN A 1 330 ? -35.294 -8.396 28.977 1.00 83.00 330 GLN A C 1
ATOM 2505 O O . GLN A 1 330 ? -34.742 -8.907 28.003 1.00 83.00 330 GLN A O 1
ATOM 2510 N N . GLN A 1 331 ? -35.029 -7.138 29.346 1.00 83.56 331 GLN A N 1
ATOM 2511 C CA . GLN A 1 331 ? -34.058 -6.289 28.643 1.00 83.56 331 GLN A CA 1
ATOM 2512 C C . GLN A 1 331 ? -32.624 -6.821 28.762 1.00 83.56 331 GLN A C 1
ATOM 2514 O O . GLN A 1 331 ? -31.877 -6.810 27.783 1.00 83.56 331 GLN A O 1
ATOM 2519 N N . LEU A 1 332 ? -32.237 -7.325 29.938 1.00 78.19 332 LEU A N 1
ATOM 2520 C CA . LEU A 1 332 ? -30.927 -7.945 30.143 1.00 78.19 332 LEU A CA 1
ATOM 2521 C C . LEU A 1 332 ? -30.794 -9.270 29.382 1.00 78.19 332 LEU A C 1
ATOM 2523 O O . LEU A 1 332 ? -29.728 -9.537 28.829 1.00 78.19 332 LEU A O 1
ATOM 2527 N N . GLN A 1 333 ? -31.861 -10.070 29.297 1.00 83.81 333 GLN A N 1
ATOM 2528 C CA . GLN A 1 333 ? -31.884 -11.286 28.479 1.00 83.81 333 GLN A CA 1
ATOM 2529 C C . GLN A 1 333 ? -31.713 -10.971 26.990 1.00 83.81 333 GLN A C 1
ATOM 2531 O O . GLN A 1 333 ? -30.854 -11.571 26.347 1.00 83.81 333 GLN A O 1
ATOM 2536 N N . ALA A 1 334 ? -32.442 -9.982 26.466 1.00 86.75 334 ALA A N 1
ATOM 2537 C CA . ALA A 1 334 ? -32.313 -9.561 25.072 1.00 86.75 334 ALA A CA 1
ATOM 2538 C C . ALA A 1 334 ? -30.901 -9.033 24.752 1.00 86.75 334 ALA A C 1
ATOM 2540 O O . ALA A 1 334 ? -30.323 -9.373 23.719 1.00 86.75 334 ALA A O 1
ATOM 2541 N N . ALA A 1 335 ? -30.301 -8.255 25.661 1.00 82.88 335 ALA A N 1
ATOM 2542 C CA . ALA A 1 335 ? -28.929 -7.773 25.503 1.00 82.88 335 ALA A CA 1
ATOM 2543 C C . ALA A 1 335 ? -27.898 -8.919 25.517 1.00 82.88 335 ALA A C 1
ATOM 2545 O O . ALA A 1 335 ? -26.954 -8.912 24.725 1.00 82.88 335 ALA A O 1
ATOM 2546 N N . LEU A 1 336 ? -28.092 -9.925 26.377 1.00 82.75 336 LEU A N 1
ATOM 2547 C CA . LEU A 1 336 ? -27.223 -11.102 26.451 1.00 82.75 336 LEU A CA 1
ATOM 2548 C C . LEU A 1 336 ? -27.312 -11.960 25.177 1.00 82.75 336 LEU A C 1
ATOM 2550 O O . LEU A 1 336 ? -26.298 -12.462 24.690 1.00 82.75 336 LEU A O 1
ATOM 2554 N N . GLU A 1 337 ? -28.511 -12.127 24.618 1.00 89.75 337 GLU A N 1
ATOM 2555 C CA . GLU A 1 337 ? -28.713 -12.832 23.348 1.00 89.75 337 GLU A CA 1
ATOM 2556 C C . GLU A 1 337 ? -28.068 -12.083 22.178 1.00 89.75 337 GLU A C 1
ATOM 2558 O O . GLU A 1 337 ? -27.396 -12.700 21.347 1.00 89.75 337 GLU A O 1
ATOM 2563 N N . GLN A 1 338 ? -28.169 -10.753 22.159 1.00 88.50 338 GLN A N 1
ATOM 2564 C CA . GLN A 1 338 ? -27.511 -9.923 21.154 1.00 88.50 338 GLN A CA 1
ATOM 2565 C C . GLN A 1 338 ? -25.976 -10.026 21.235 1.00 88.50 338 GLN A C 1
ATOM 2567 O O . GLN A 1 338 ? -25.315 -10.148 20.202 1.00 88.50 338 GLN A O 1
ATOM 2572 N N . GLU A 1 339 ? -25.391 -10.058 22.438 1.00 86.06 339 GLU A N 1
ATOM 2573 C CA . GLU A 1 339 ? -23.950 -10.309 22.605 1.00 86.06 339 GLU A CA 1
ATOM 2574 C C . GLU A 1 339 ? -23.541 -11.719 22.164 1.00 86.06 339 GLU A C 1
ATOM 2576 O O . GLU A 1 339 ? -22.492 -11.880 21.536 1.00 86.06 339 GLU A O 1
ATOM 2581 N N . ARG A 1 340 ? -24.356 -12.745 22.440 1.00 89.00 340 ARG A N 1
ATOM 2582 C CA . ARG A 1 340 ? -24.083 -14.114 21.969 1.00 89.00 340 ARG A CA 1
ATOM 2583 C C . ARG A 1 340 ? -24.072 -14.194 20.446 1.00 89.00 340 ARG A C 1
ATOM 2585 O O . ARG A 1 340 ? -23.169 -14.819 19.889 1.00 89.00 340 ARG A O 1
ATOM 2592 N N . LEU A 1 341 ? -25.009 -13.521 19.779 1.00 90.56 341 LEU A N 1
ATOM 2593 C CA . LEU A 1 341 ? -25.050 -13.439 18.317 1.00 90.56 341 LEU A CA 1
ATOM 2594 C C . LEU A 1 341 ? -23.810 -12.724 17.764 1.00 90.56 341 LEU A C 1
ATOM 2596 O O . LEU A 1 341 ? -23.125 -13.273 16.900 1.00 90.56 341 LEU A O 1
ATOM 2600 N N . MET A 1 342 ? -23.439 -11.571 18.329 1.00 89.44 342 MET A N 1
ATOM 2601 C CA . MET A 1 342 ? -22.225 -10.838 17.940 1.00 89.44 342 MET A CA 1
ATOM 2602 C C . MET A 1 342 ? -20.946 -11.657 18.170 1.00 89.44 342 MET A C 1
ATOM 2604 O O . MET A 1 342 ? -20.051 -11.667 17.326 1.00 89.44 342 MET A O 1
ATOM 2608 N N . SER A 1 343 ? -20.862 -12.386 19.285 1.00 85.81 343 SER A N 1
ATOM 2609 C CA . SER A 1 343 ? -19.725 -13.259 19.591 1.00 85.81 343 SER A CA 1
ATOM 2610 C C . SER A 1 343 ? -19.636 -14.439 18.619 1.00 85.81 343 SER A C 1
ATOM 2612 O O . SER A 1 343 ? -18.537 -14.803 18.199 1.00 85.81 343 SER A O 1
ATOM 2614 N N . SER A 1 344 ? -20.775 -15.012 18.214 1.00 88.62 344 SER A N 1
ATOM 2615 C CA . SER A 1 344 ? -20.810 -16.074 17.202 1.00 88.62 344 SER A CA 1
ATOM 2616 C C . SER A 1 344 ? -20.375 -15.576 15.819 1.00 88.62 344 SER A C 1
ATOM 2618 O O . SER A 1 344 ? -19.573 -16.244 15.171 1.00 88.62 344 SER A O 1
ATOM 2620 N N . SER A 1 345 ? -20.794 -14.367 15.425 1.00 91.62 345 SER A N 1
ATOM 2621 C CA . SER A 1 345 ? -20.370 -13.714 14.180 1.00 91.62 345 SER A CA 1
ATOM 2622 C C . SER A 1 345 ? -18.862 -13.464 14.160 1.00 91.62 345 SER A C 1
ATOM 2624 O O . SER A 1 345 ? -18.185 -13.834 13.208 1.00 91.62 345 SER A O 1
ATOM 2626 N N . LEU A 1 346 ? -18.307 -12.914 15.246 1.00 87.88 346 LEU A N 1
ATOM 2627 C CA . LEU A 1 346 ? -16.865 -12.671 15.356 1.00 87.88 346 LEU A CA 1
ATOM 2628 C C . LEU A 1 346 ? -16.050 -13.970 15.337 1.00 87.88 346 LEU A C 1
ATOM 2630 O O . LEU A 1 346 ? -14.953 -13.994 14.787 1.00 87.88 346 LEU A O 1
ATOM 2634 N N . LYS A 1 347 ? -16.565 -15.058 15.925 1.00 90.31 347 LYS A N 1
ATOM 2635 C CA . LYS A 1 347 ? -15.917 -16.375 15.833 1.00 90.31 347 LYS A CA 1
ATOM 2636 C C . LYS A 1 347 ? -15.917 -16.909 14.403 1.00 90.31 347 LYS A C 1
ATOM 2638 O O . LYS A 1 347 ? -14.899 -17.454 13.990 1.00 90.31 347 LYS A O 1
ATOM 2643 N N . ALA A 1 348 ? -17.012 -16.738 13.664 1.00 90.25 348 ALA A N 1
ATOM 2644 C CA . ALA A 1 348 ? -17.092 -17.146 12.264 1.00 90.25 348 ALA A CA 1
ATOM 2645 C C . ALA A 1 348 ? -16.092 -16.368 11.391 1.00 90.25 348 ALA A C 1
ATOM 2647 O O . ALA A 1 348 ? -15.304 -16.987 10.682 1.00 90.25 348 ALA A O 1
ATOM 2648 N N . GLU A 1 349 ? -16.033 -15.039 11.531 1.00 91.56 349 GLU A N 1
ATOM 2649 C CA . GLU A 1 349 ? -15.058 -14.198 10.817 1.00 91.56 349 GLU A CA 1
ATOM 2650 C C . GLU A 1 349 ? -13.607 -14.583 11.148 1.00 91.56 349 GLU A C 1
ATOM 2652 O O . GLU A 1 349 ? -12.730 -14.588 10.286 1.00 91.56 349 GLU A O 1
ATOM 2657 N N . LEU A 1 350 ? -13.325 -14.930 12.406 1.00 88.62 350 LEU A N 1
ATOM 2658 C CA . LEU A 1 350 ? -11.974 -15.289 12.833 1.00 88.62 350 LEU A CA 1
ATOM 2659 C C . LEU A 1 350 ? -11.540 -16.661 12.293 1.00 88.62 350 LEU A C 1
ATOM 2661 O O . LEU A 1 350 ? -10.369 -16.834 11.952 1.00 88.62 350 LEU A O 1
ATOM 2665 N N . GLU A 1 351 ? -12.462 -17.619 12.182 1.00 90.75 351 GLU A N 1
ATOM 2666 C CA . GLU A 1 351 ? -12.204 -18.898 11.510 1.00 90.75 351 GLU A CA 1
ATOM 2667 C C . GLU A 1 351 ? -12.041 -18.728 9.992 1.00 90.75 351 GLU A C 1
ATOM 2669 O O . GLU A 1 351 ? -11.162 -19.359 9.407 1.00 90.75 351 GLU A O 1
ATOM 2674 N N . GLU A 1 352 ? -12.776 -17.811 9.361 1.00 91.12 352 GLU A N 1
ATOM 2675 C CA . GLU A 1 352 ? -12.585 -17.465 7.946 1.00 91.12 352 GLU A CA 1
ATOM 2676 C C . GLU A 1 352 ? -11.198 -16.848 7.695 1.00 91.12 352 GLU A C 1
ATOM 2678 O O . GLU A 1 352 ? -10.466 -17.283 6.806 1.00 91.12 352 GLU A O 1
ATOM 2683 N N . ILE A 1 353 ? -10.759 -15.916 8.549 1.00 82.06 353 ILE A N 1
ATOM 2684 C CA . ILE A 1 353 ? -9.407 -15.336 8.480 1.00 82.06 353 ILE A CA 1
ATOM 2685 C C . ILE A 1 353 ? -8.326 -16.411 8.684 1.00 82.06 353 ILE A C 1
ATOM 2687 O O . ILE A 1 353 ? -7.293 -16.389 8.007 1.00 82.06 353 ILE A O 1
ATOM 2691 N N . LYS A 1 354 ? -8.533 -17.364 9.604 1.00 84.50 354 LYS A N 1
ATOM 2692 C CA . LYS A 1 354 ? -7.607 -18.493 9.798 1.00 84.50 354 LYS A CA 1
ATOM 2693 C C . LYS A 1 354 ? -7.560 -19.409 8.578 1.00 84.50 354 LYS A C 1
ATOM 2695 O O . LYS A 1 354 ? -6.465 -19.816 8.196 1.00 84.50 354 LYS A O 1
ATOM 2700 N N . ALA A 1 355 ? -8.705 -19.707 7.965 1.00 85.00 355 ALA A N 1
ATOM 2701 C CA . ALA A 1 355 ? -8.775 -20.507 6.748 1.00 85.00 355 ALA A CA 1
ATOM 2702 C C . ALA A 1 355 ? -8.013 -19.825 5.601 1.00 85.00 355 ALA A C 1
ATOM 2704 O O . ALA A 1 355 ? -7.167 -20.452 4.964 1.00 85.00 355 ALA A O 1
ATOM 2705 N N . LEU A 1 356 ? -8.206 -18.514 5.425 1.00 81.12 356 LEU A N 1
ATOM 2706 C CA . LEU A 1 356 ? -7.487 -17.722 4.425 1.00 81.12 356 LEU A CA 1
ATOM 2707 C C . LEU A 1 356 ? -5.968 -17.702 4.678 1.00 81.12 356 LEU A C 1
ATOM 2709 O O . LEU A 1 356 ? -5.188 -17.867 3.737 1.00 81.12 356 LEU A O 1
ATOM 2713 N N . LYS A 1 357 ? -5.522 -17.606 5.941 1.00 81.25 357 LYS A N 1
ATOM 2714 C CA . LYS A 1 357 ? -4.095 -17.750 6.291 1.00 81.25 357 LYS A CA 1
ATOM 2715 C C . LYS A 1 357 ? -3.550 -19.154 6.013 1.00 81.25 357 LYS A C 1
ATOM 2717 O O . LYS A 1 357 ? -2.433 -19.276 5.522 1.00 81.25 357 LYS A O 1
ATOM 2722 N N . GLY A 1 358 ? -4.322 -20.204 6.299 1.00 78.25 358 GLY A N 1
ATOM 2723 C CA . GLY A 1 358 ? -3.928 -21.593 6.040 1.00 78.25 358 GLY A CA 1
ATOM 2724 C C . GLY A 1 358 ? -3.762 -21.912 4.551 1.00 78.25 358 GLY A C 1
ATOM 2725 O O . GLY A 1 358 ? -2.931 -22.739 4.191 1.00 78.25 358 GLY A O 1
ATOM 2726 N N . THR A 1 359 ? -4.498 -21.217 3.680 1.00 80.25 359 THR A N 1
ATOM 2727 C CA . THR A 1 359 ? -4.398 -21.373 2.218 1.00 80.25 359 THR A CA 1
ATOM 2728 C C . THR A 1 359 ? -3.224 -20.632 1.569 1.00 80.25 359 THR A C 1
ATOM 2730 O O . THR A 1 359 ? -3.053 -20.723 0.358 1.00 80.25 359 THR A O 1
ATOM 2733 N N . GLY A 1 360 ? -2.412 -19.890 2.333 1.00 64.88 360 GLY A N 1
ATOM 2734 C CA . GLY A 1 360 ? -1.281 -19.127 1.786 1.00 64.88 360 GLY A CA 1
ATOM 2735 C C . GLY A 1 360 ? -1.679 -17.919 0.922 1.00 64.88 360 GLY A C 1
ATOM 2736 O O . GLY A 1 360 ? -0.811 -17.291 0.327 1.00 64.88 360 GLY A O 1
ATOM 2737 N N . LEU A 1 361 ? -2.972 -17.573 0.870 1.00 56.31 361 LEU A N 1
ATOM 2738 C CA . LEU A 1 361 ? -3.513 -16.428 0.120 1.00 56.31 361 LEU A CA 1
ATOM 2739 C C . LEU A 1 361 ? -3.349 -15.086 0.850 1.00 56.31 361 LEU A C 1
ATOM 2741 O O . LEU A 1 361 ? -3.503 -14.031 0.243 1.00 56.31 361 LEU A O 1
ATOM 2745 N N . LEU A 1 362 ? -3.014 -15.113 2.141 1.00 48.94 362 LEU A N 1
ATOM 2746 C CA . LEU A 1 362 ? -2.591 -13.939 2.903 1.00 48.94 362 LEU A CA 1
ATOM 2747 C C . LEU A 1 362 ? -1.065 -13.968 3.026 1.00 48.94 362 LEU A C 1
ATOM 2749 O O . LEU A 1 362 ? -0.523 -14.445 4.024 1.00 48.94 362 LEU A O 1
ATOM 2753 N N . ILE A 1 363 ? -0.391 -13.499 1.974 1.00 52.88 363 ILE A N 1
ATOM 2754 C CA . ILE A 1 363 ? 1.028 -13.141 2.034 1.00 52.88 363 ILE A CA 1
ATOM 2755 C C . ILE A 1 363 ? 1.132 -11.919 2.957 1.00 52.88 363 ILE A C 1
ATOM 2757 O O . ILE A 1 363 ? 0.353 -10.977 2.827 1.00 52.88 363 ILE A O 1
ATOM 2761 N N . SER A 1 364 ? 2.024 -12.060 3.938 1.00 48.84 364 SER A N 1
ATOM 2762 C CA . SER A 1 364 ? 2.334 -11.193 5.089 1.00 48.84 364 SER A CA 1
ATOM 2763 C C . SER A 1 364 ? 2.058 -9.703 4.943 1.00 48.84 364 SER A C 1
ATOM 2765 O O . SER A 1 364 ? 2.578 -9.124 3.965 1.00 48.84 364 SER A O 1
#

Sequence (364 aa):
MPEAQMPFFTRFQSLEALEVELHELTERLQKVSSHNVDFPIPMLQRAAGAHRRLAAEVAVLRQLKNCIEQSADAEALTLALAEAQHVLGAAEVPLMARCRKRLQDLQLQKPLCEAMTAVLNSRDVVQARQLVEMLQQAGLDPLSSQWLPELAGGQLQTELCALVEAEELRLQRLAQQRQAALARRAAAQQRRLGAAAAALTRRLAAAEAARQAQQAQREALEAQQLVLAEEVAELAESLVLCDMQLEELHEVQSRCSTLAEQAKSQAIGGELSRVAQELQSPGPDLMALASRLRDARDASLSSREPGGELALDGSGGLLEPGSQLLSQVQQLQAALEQERLMSSSLKAELEEIKALKGTGLLIS

Radius of gyration: 67.27 Å; chains: 1; bounding box: 127×43×197 Å

Foldseek 3Di:
DPPPPAQVCVVQVDLVSLVVVLVVLVVVLVVVVVVPDVDPDVVNVVSVVVSVLSVLQSVLLVQLVCCLVPNLDLVSLVVSLVSNCVSNPPDDRVSSVSSVVSSVLSVVVVVLLVQLVVCLVVLPLVSLVVSLVVCVVVVNALPDPSDDVVSNRSVSNVSSVVSNVVVVVVVVVVVVVVVVVVVVVVVVVVVVVVVVVVVVVVVVVVVVVVVVVVVVVVVVVVVVVVVVVVVVVVVVVVVVVVVVVVVVVVVVVVVVVVVVVVVVVPDPDDDPVVVVVVVPDPPVVVVVVVVVVVVVVVVVVVPPDPPDDPPPDPDPDDDPVVVVVVVVVVVVVVVVVVVVVVVVVVVVVVVVVVVCVVVVVPDD

Secondary structure (DSSP, 8-state):
-------THHHH-SHHHHHHHHHHHHHHHHHHHTT---S--HHHHHHHHHHHHHHHHHHHHHHHHHHHHH---HHHHHHHHHHHHHHHTT---HHHHHHHHHHHHHHHHHHHHHHHHHHHHHT-HHHHHHHHHHHHHTT--TT-TTS-GGGTHHHHHHHHHHHHHHHHHHHHHHHHHHHHHHHHHHHHHHHHHHHHHHHHHHHHHHHHHHHHHHHHHHHHHHHHHHHHHHHHHHHHHHHHHHHHHHHHHHHHHHHHHHHHHHHHHT--SSSTTTTTTTSSS--HHHHHHHHHHHHHHHHHHH-----------------HHHHHHHHHHHHHHHHHHHHHHHHHHHHHHHHHHHHHHHTT-S--

pLDDT: mean 80.57, std 17.84, range [34.0, 97.81]

Organism: NCBI:txid2562237